Protein AF-A0A9D5AY30-F1 (afdb_monomer)

InterPro domains:
  IPR012337 Ribonuclease H-like superfamily [SSF53098] (5-94)
  IPR036397 Ribonuclease H superfamily [G3DSA:3.30.420.10] (3-60)
  IPR039537 Retrotransposon Ty1/copia-like [PTHR42648] (4-63)
  IPR057670 Retroviral polymerase, SH3-like domain [PF25597] (98-152)

Secondary structure (DSSP, 8-state):
--S-S-EEEEEE---SSPBTTTB-EEEEEEETTTTEEEEEEESSGGGHHHHHHHHHHHHHHHHHHHHTTS-BTTBSS-HHHHHHSSPPPGGG---TT-EEEEE-S---TTS-SEEEEEEEE--SSSSSEEEEETTTTEEEEES--EE-HHHHHHHHHHTT-------------PPP---

Solvent-accessible surface area (backbone atoms only — not comparable to full-atom values): 11121 Å² total; per-residue (Å²): 136,80,95,71,91,52,72,51,70,52,77,51,64,81,43,95,71,54,44,95,90,62,28,24,27,37,38,40,41,31,32,69,86,80,68,46,70,47,77,46,81,25,65,49,79,81,49,52,64,59,53,48,54,52,51,52,52,51,52,52,52,54,49,52,60,47,56,34,60,40,54,50,101,89,36,88,62,21,56,42,28,73,76,67,76,43,84,72,78,64,82,82,69,73,67,76,66,25,50,23,42,32,70,49,91,76,65,59,99,84,54,75,59,48,46,75,23,30,34,70,48,69,50,91,89,51,87,44,30,31,32,34,32,75,92,76,73,44,75,48,78,44,71,68,63,53,69,42,54,68,60,47,54,54,50,61,65,68,67,67,76,74,84,80,81,80,81,77,80,79,78,80,79,85,75,83,92,79,137

Mean predicted aligned error: 12.6 Å

Nearest PDB structures (foldseek):
  2x6s-assembly3_A  TM=8.413E-01  e=3.317E-02  Human spumaretrovirus
  2x6s-assembly3_B  TM=8.453E-01  e=4.149E-02  Human spumaretrovirus
  2x6n-assembly1_B  TM=8.453E-01  e=4.907E-02  Human spumaretrovirus
  2x74-assembly1_C  TM=8.368E-01  e=5.488E-02  Human spumaretrovirus
  2x78-assembly2_C-2  TM=8.300E-01  e=6.491E-02  Human spumaretrovirus

pLDDT: mean 79.49, std 16.27, range [31.94, 94.69]

Structure (mmCIF, N/CA/C/O backbone):
data_AF-A0A9D5AY30-F1
#
_entry.id   AF-A0A9D5AY30-F1
#
loop_
_atom_site.group_PDB
_atom_site.id
_atom_site.type_symbol
_atom_site.label_atom_id
_atom_site.label_alt_id
_atom_site.label_comp_id
_atom_site.label_asym_id
_atom_site.label_entity_id
_atom_site.label_seq_id
_atom_site.pdbx_PDB_ins_code
_atom_site.Cartn_x
_atom_site.Cartn_y
_atom_site.Cartn_z
_atom_site.occupancy
_atom_site.B_iso_or_equiv
_atom_site.auth_seq_id
_atom_site.auth_comp_id
_atom_site.auth_asym_id
_atom_site.auth_atom_id
_atom_site.pdbx_PDB_model_num
ATOM 1 N N . MET A 1 1 ? 6.286 0.848 22.219 1.00 31.94 1 MET A N 1
ATOM 2 C CA . MET A 1 1 ? 7.301 0.135 21.423 1.00 31.94 1 MET A CA 1
ATOM 3 C C . MET A 1 1 ? 6.799 0.162 19.988 1.00 31.94 1 MET A C 1
ATOM 5 O O . MET A 1 1 ? 5.699 -0.319 19.752 1.00 31.94 1 MET A O 1
ATOM 9 N N . ILE A 1 2 ? 7.472 0.911 19.115 1.00 40.47 2 ILE A N 1
ATOM 10 C CA . ILE A 1 2 ? 7.006 1.233 17.757 1.00 40.47 2 ILE A CA 1
ATOM 11 C C . ILE A 1 2 ? 7.372 0.074 16.815 1.00 40.47 2 ILE A C 1
ATOM 13 O O . ILE A 1 2 ? 8.498 -0.409 16.858 1.00 40.47 2 ILE A O 1
ATOM 17 N N . PHE A 1 3 ? 6.402 -0.370 16.010 1.00 45.94 3 PHE A N 1
ATOM 18 C CA . PHE A 1 3 ? 6.460 -1.477 15.044 1.00 45.94 3 PHE A CA 1
ATOM 19 C C . PHE A 1 3 ? 7.338 -1.160 13.814 1.00 45.94 3 PHE A C 1
ATOM 21 O O . PHE A 1 3 ? 6.830 -0.992 12.712 1.00 45.94 3 PHE A O 1
ATOM 28 N N . LEU A 1 4 ? 8.654 -1.073 13.986 1.00 51.06 4 LEU A N 1
ATOM 29 C CA . LEU A 1 4 ? 9.608 -1.353 12.907 1.00 51.06 4 LEU A CA 1
ATOM 30 C C . LEU A 1 4 ? 10.724 -2.186 13.528 1.00 51.06 4 LEU A C 1
ATOM 32 O O . LEU A 1 4 ? 11.659 -1.638 14.105 1.00 51.06 4 LEU A O 1
ATOM 36 N N . ALA A 1 5 ? 10.547 -3.506 13.522 1.00 62.78 5 ALA A N 1
ATOM 37 C CA . ALA A 1 5 ? 11.471 -4.414 14.192 1.00 62.78 5 ALA A CA 1
ATOM 38 C C . ALA A 1 5 ? 12.770 -4.577 13.386 1.00 62.78 5 ALA A C 1
ATOM 40 O O . ALA A 1 5 ? 13.845 -4.473 13.967 1.00 62.78 5 ALA A O 1
ATOM 41 N N . LEU A 1 6 ? 12.669 -4.759 12.063 1.00 80.81 6 LEU A N 1
ATOM 42 C CA . LEU A 1 6 ? 13.791 -4.787 11.122 1.00 80.81 6 LEU A CA 1
ATOM 43 C C . LEU A 1 6 ? 13.240 -4.726 9.686 1.00 80.81 6 LEU A C 1
ATOM 45 O O . LEU A 1 6 ? 12.285 -5.435 9.372 1.00 80.81 6 LEU A O 1
ATOM 49 N N . ILE A 1 7 ? 13.808 -3.859 8.839 1.00 87.31 7 ILE A N 1
ATOM 50 C CA . ILE A 1 7 ? 13.493 -3.801 7.404 1.00 87.31 7 ILE A CA 1
ATOM 51 C C . ILE A 1 7 ? 14.742 -4.210 6.628 1.00 87.31 7 ILE A C 1
ATOM 53 O O . ILE A 1 7 ? 15.776 -3.546 6.747 1.00 87.31 7 ILE A O 1
ATOM 57 N N . HIS A 1 8 ? 14.640 -5.256 5.815 1.00 90.25 8 HIS A N 1
ATOM 58 C CA . HIS A 1 8 ? 15.657 -5.614 4.836 1.00 90.25 8 HIS A CA 1
ATOM 59 C C . HIS A 1 8 ? 15.415 -4.846 3.534 1.00 90.25 8 HIS A C 1
ATOM 61 O O . HIS A 1 8 ? 14.273 -4.645 3.126 1.00 90.25 8 HIS A O 1
ATOM 67 N N . THR A 1 9 ? 16.477 -4.379 2.883 1.00 92.44 9 THR A N 1
ATOM 68 C CA . THR A 1 9 ? 16.360 -3.638 1.626 1.00 92.44 9 THR A CA 1
ATOM 69 C C . THR A 1 9 ? 17.372 -4.134 0.614 1.00 92.44 9 THR A C 1
ATOM 71 O O . THR A 1 9 ? 18.535 -4.339 0.960 1.00 92.44 9 THR A O 1
ATOM 74 N N . ASP A 1 10 ? 16.925 -4.309 -0.626 1.00 92.69 10 ASP A N 1
ATOM 75 C CA . ASP A 1 10 ? 17.779 -4.705 -1.740 1.00 92.69 10 ASP A CA 1
ATOM 76 C C . ASP A 1 10 ? 17.493 -3.837 -2.970 1.00 92.69 10 ASP A C 1
ATOM 78 O O . ASP A 1 10 ? 16.358 -3.422 -3.210 1.00 92.69 10 ASP A O 1
ATOM 82 N N . VAL A 1 11 ? 18.535 -3.538 -3.747 1.00 93.06 11 VAL A N 1
ATOM 83 C CA . VAL A 1 11 ? 18.435 -2.799 -5.009 1.00 93.06 11 VAL A CA 1
ATOM 84 C C . VAL A 1 11 ? 18.883 -3.711 -6.135 1.00 93.06 11 VAL A C 1
ATOM 86 O O . VAL A 1 11 ? 20.071 -3.994 -6.288 1.00 93.06 11 VAL A O 1
ATOM 89 N N . CYS A 1 12 ? 17.943 -4.087 -6.992 1.00 90.00 12 CYS A N 1
ATOM 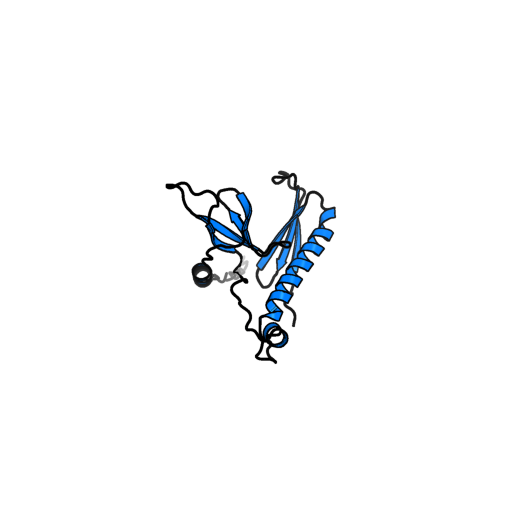90 C CA . CYS A 1 12 ? 18.202 -4.967 -8.117 1.00 90.00 12 CYS A CA 1
ATOM 91 C C . CYS A 1 12 ? 18.279 -4.171 -9.426 1.00 90.00 12 CYS A C 1
ATOM 93 O O . CYS A 1 12 ? 17.427 -3.325 -9.706 1.00 90.00 12 CYS A O 1
ATOM 95 N N . GLY A 1 13 ? 19.284 -4.467 -10.252 1.00 88.69 13 GLY A N 1
ATOM 96 C CA . GLY A 1 13 ? 19.433 -3.940 -11.610 1.00 88.69 13 GLY A CA 1
ATOM 97 C C . GLY A 1 13 ? 20.891 -3.643 -11.998 1.00 88.69 13 GLY A C 1
ATOM 98 O O . GLY A 1 13 ? 21.779 -3.714 -11.145 1.00 88.69 13 GLY A O 1
ATOM 99 N N . PRO A 1 14 ? 21.153 -3.278 -13.265 1.00 87.69 14 PRO A N 1
ATOM 100 C CA . PRO A 1 14 ? 20.171 -3.076 -14.331 1.00 87.69 14 PRO A CA 1
ATOM 101 C C . PRO A 1 14 ? 19.580 -4.399 -14.837 1.00 87.69 14 PRO A C 1
ATOM 103 O O . PRO A 1 14 ? 20.295 -5.367 -15.077 1.00 87.69 14 PRO A O 1
ATOM 106 N N . LEU A 1 15 ? 18.260 -4.443 -15.003 1.00 85.38 15 LEU A N 1
ATOM 107 C CA . LEU A 1 15 ? 17.560 -5.572 -15.605 1.00 85.38 15 LEU A CA 1
ATOM 108 C C . LEU A 1 15 ? 17.742 -5.548 -17.127 1.00 85.38 15 LEU A C 1
ATOM 110 O O . LEU A 1 15 ? 17.516 -4.521 -17.768 1.00 85.38 15 LEU A O 1
ATOM 114 N N . ASN A 1 16 ? 18.085 -6.702 -17.708 1.00 77.88 16 ASN A N 1
ATOM 115 C CA . ASN A 1 16 ? 18.297 -6.854 -19.155 1.00 77.88 16 ASN A CA 1
ATOM 116 C C . ASN A 1 16 ? 17.047 -6.512 -19.981 1.00 77.88 16 ASN A C 1
ATOM 118 O O . ASN A 1 16 ? 17.153 -6.036 -21.109 1.00 77.88 16 ASN A O 1
ATOM 122 N N . MET A 1 17 ? 15.862 -6.742 -19.413 1.00 76.44 17 MET A N 1
ATOM 123 C CA . MET A 1 17 ? 14.587 -6.360 -20.003 1.00 76.44 17 MET A CA 1
ATOM 124 C C . MET A 1 17 ? 13.986 -5.219 -19.172 1.00 76.44 17 MET A C 1
ATOM 126 O O . MET A 1 17 ? 13.525 -5.474 -18.056 1.00 76.44 17 MET A O 1
ATOM 130 N N . PRO A 1 18 ? 13.987 -3.965 -19.664 1.00 76.81 18 PRO A N 1
ATOM 131 C CA . PRO A 1 18 ? 13.351 -2.870 -18.947 1.00 76.81 18 PRO A CA 1
ATOM 132 C C . PRO A 1 18 ? 11.851 -3.137 -18.797 1.00 76.81 18 PRO A C 1
ATOM 134 O O . PRO A 1 18 ? 11.184 -3.585 -19.734 1.00 76.81 18 PRO A O 1
ATOM 137 N N . ALA A 1 19 ? 11.302 -2.818 -17.628 1.00 75.00 19 ALA A N 1
ATOM 138 C CA . ALA A 1 19 ? 9.863 -2.865 -17.418 1.00 75.00 19 ALA A CA 1
ATOM 139 C C . ALA A 1 19 ? 9.152 -1.820 -18.297 1.00 75.00 19 ALA A C 1
ATOM 141 O O . ALA A 1 19 ? 9.752 -0.844 -18.770 1.00 75.00 19 ALA A O 1
ATOM 142 N N . ARG A 1 20 ? 7.836 -1.989 -18.488 1.00 72.56 20 ARG A N 1
ATOM 143 C CA . ARG A 1 20 ? 6.998 -1.002 -19.191 1.00 72.56 20 ARG A CA 1
ATOM 144 C C . ARG A 1 20 ? 7.216 0.387 -18.573 1.00 72.56 20 ARG A C 1
ATOM 146 O O . ARG A 1 20 ? 7.016 0.567 -17.377 1.00 72.56 20 ARG A O 1
ATOM 153 N N . GLY A 1 21 ? 7.643 1.356 -19.386 1.00 73.25 21 GLY A N 1
ATOM 154 C CA . GLY A 1 21 ? 8.001 2.708 -18.925 1.00 73.25 21 GLY A CA 1
ATOM 155 C C . GLY A 1 21 ? 9.504 2.975 -18.761 1.00 73.25 21 GLY A C 1
ATOM 156 O O . GLY A 1 21 ? 9.876 4.076 -18.352 1.00 73.25 21 GLY A O 1
ATOM 157 N N . GLY A 1 22 ? 10.365 2.011 -19.111 1.00 81.94 22 GLY A N 1
ATOM 158 C CA . GLY A 1 22 ? 11.821 2.191 -19.149 1.00 81.94 22 GLY A CA 1
ATOM 159 C C . GLY A 1 22 ? 12.510 2.054 -17.791 1.00 81.94 22 GLY A C 1
ATOM 160 O O . GLY A 1 22 ? 13.627 2.533 -17.628 1.00 81.94 22 GLY A O 1
ATOM 161 N N . PHE A 1 23 ? 11.853 1.436 -16.808 1.00 85.81 23 PHE A N 1
ATOM 162 C CA . PHE A 1 23 ? 12.457 1.158 -15.504 1.00 85.81 23 PHE A CA 1
ATOM 163 C C . PHE A 1 23 ? 13.410 -0.034 -15.616 1.00 85.81 23 PHE A C 1
ATOM 165 O O . PHE A 1 23 ? 13.026 -1.090 -16.119 1.00 85.81 23 PHE A O 1
ATOM 172 N N . GLN A 1 24 ? 14.646 0.142 -15.158 1.00 88.56 24 GLN A N 1
ATOM 173 C CA . GLN A 1 24 ? 15.720 -0.855 -15.249 1.00 88.56 24 GLN A CA 1
ATOM 174 C C . GLN A 1 24 ? 16.210 -1.312 -13.876 1.00 88.56 24 GLN A C 1
ATOM 176 O O . GLN A 1 24 ? 16.954 -2.282 -13.787 1.00 88.56 24 GLN A O 1
ATOM 181 N N . TYR A 1 25 ? 15.791 -0.632 -12.813 1.00 91.19 25 TYR A N 1
ATOM 182 C CA . TYR A 1 25 ? 16.123 -0.969 -11.440 1.00 91.19 25 TYR A CA 1
ATOM 183 C C . TYR A 1 25 ? 14.840 -1.073 -10.623 1.00 91.19 25 TYR A C 1
ATOM 185 O O . TYR A 1 25 ? 13.820 -0.461 -10.954 1.00 91.19 25 TYR A O 1
ATOM 193 N N . PHE A 1 26 ? 14.893 -1.805 -9.524 1.00 91.19 26 PHE A N 1
ATOM 194 C CA . PHE A 1 26 ? 13.892 -1.700 -8.474 1.00 91.19 26 PHE A CA 1
ATOM 195 C C . PHE A 1 26 ? 14.556 -1.812 -7.109 1.00 91.19 26 PHE A C 1
ATOM 197 O O . PHE A 1 26 ? 15.638 -2.379 -6.982 1.00 91.19 26 PHE A O 1
ATOM 204 N N . ILE A 1 27 ? 13.915 -1.229 -6.105 1.00 93.06 27 ILE A N 1
ATOM 205 C CA . ILE A 1 27 ? 14.312 -1.346 -4.705 1.00 93.06 27 ILE A CA 1
ATOM 206 C C . ILE A 1 27 ? 13.187 -2.009 -3.927 1.00 93.06 27 ILE A C 1
ATOM 208 O O . ILE A 1 27 ? 12.013 -1.670 -4.118 1.00 93.06 27 ILE A O 1
ATOM 212 N N . THR A 1 28 ? 13.553 -2.955 -3.072 1.00 92.44 28 THR A N 1
ATOM 213 C CA . THR A 1 28 ? 12.643 -3.635 -2.157 1.00 92.44 28 THR A CA 1
ATOM 214 C C . THR A 1 28 ? 12.858 -3.156 -0.725 1.00 92.44 28 THR A C 1
ATOM 216 O O . THR A 1 28 ? 13.977 -2.832 -0.320 1.00 92.44 28 THR A O 1
ATOM 219 N N . PHE A 1 29 ? 11.773 -3.090 0.043 1.00 91.56 29 PHE A N 1
ATOM 220 C CA . PHE A 1 29 ? 11.795 -2.925 1.495 1.00 91.56 29 PHE A CA 1
ATOM 221 C C . PHE A 1 29 ? 10.917 -4.008 2.113 1.00 91.56 29 PHE A C 1
ATOM 223 O O . PHE A 1 29 ? 9.691 -3.920 2.054 1.00 91.56 29 PHE A O 1
ATOM 230 N N . THR A 1 30 ? 11.562 -5.021 2.672 1.00 87.44 30 THR A N 1
ATOM 231 C CA . THR A 1 30 ? 10.954 -6.197 3.286 1.00 87.44 30 THR A CA 1
ATOM 232 C C . THR A 1 30 ? 10.871 -6.003 4.788 1.00 87.44 30 THR A C 1
ATOM 234 O O . THR A 1 30 ? 11.896 -5.845 5.445 1.00 87.44 30 THR A O 1
ATOM 237 N N . ASP A 1 31 ? 9.670 -6.032 5.354 1.00 83.81 31 ASP A N 1
ATOM 238 C CA . ASP A 1 31 ? 9.488 -6.123 6.801 1.00 83.81 31 ASP A CA 1
ATOM 239 C C . ASP A 1 31 ? 9.648 -7.571 7.260 1.00 83.81 31 ASP A C 1
ATOM 241 O O . ASP A 1 31 ? 8.874 -8.444 6.867 1.00 83.81 31 ASP A O 1
ATOM 245 N N . ASP A 1 32 ? 10.629 -7.834 8.122 1.00 78.62 32 ASP A N 1
ATOM 246 C CA . ASP A 1 32 ? 10.960 -9.205 8.524 1.00 78.62 32 ASP A CA 1
ATOM 247 C C . ASP A 1 32 ? 9.842 -9.883 9.320 1.00 78.62 32 ASP A C 1
ATOM 249 O O . ASP A 1 32 ? 9.662 -11.098 9.229 1.00 78.62 32 ASP A O 1
ATOM 253 N N . PHE A 1 33 ? 9.066 -9.104 10.078 1.00 73.50 33 PHE A N 1
ATOM 254 C CA . PHE A 1 33 ? 7.987 -9.634 10.905 1.00 73.50 33 PHE A CA 1
ATOM 255 C C . PHE A 1 33 ? 6.777 -10.062 10.070 1.00 73.50 33 PHE A C 1
ATOM 257 O O . PHE A 1 33 ? 6.275 -11.176 10.216 1.00 73.50 33 PHE A O 1
ATOM 264 N N . SER A 1 34 ? 6.285 -9.176 9.206 1.00 69.50 34 SER A N 1
ATOM 265 C CA . SER A 1 34 ? 5.097 -9.435 8.387 1.00 69.50 34 SER A CA 1
ATOM 266 C C . SER A 1 34 ? 5.408 -10.112 7.055 1.00 69.50 34 SER A C 1
ATOM 268 O O . SER A 1 34 ? 4.476 -10.552 6.382 1.00 69.50 34 SER A O 1
ATOM 270 N N . ARG A 1 35 ? 6.693 -10.201 6.681 1.00 75.25 35 ARG A N 1
ATOM 271 C CA . ARG A 1 35 ? 7.163 -10.592 5.341 1.00 75.25 35 ARG A CA 1
ATOM 272 C C . ARG A 1 35 ? 6.593 -9.698 4.235 1.00 75.25 35 ARG A C 1
ATOM 274 O O . ARG A 1 35 ? 6.475 -10.128 3.092 1.00 75.25 35 ARG A O 1
ATOM 281 N N . TYR A 1 36 ? 6.192 -8.477 4.587 1.00 74.00 36 TYR A N 1
ATOM 282 C CA . TYR A 1 36 ? 5.617 -7.522 3.653 1.00 74.00 36 TYR A CA 1
ATOM 283 C C . TYR A 1 36 ? 6.724 -6.846 2.850 1.00 74.00 36 TYR A C 1
ATOM 285 O O . TYR A 1 36 ? 7.606 -6.223 3.437 1.00 74.00 36 TYR A O 1
ATOM 293 N N . ASP A 1 37 ? 6.609 -6.881 1.524 1.00 81.75 37 ASP A N 1
ATOM 294 C CA . ASP A 1 37 ? 7.561 -6.259 0.607 1.00 81.75 37 ASP A CA 1
ATOM 295 C C . ASP A 1 37 ? 6.964 -5.021 -0.068 1.00 81.75 37 ASP A C 1
ATOM 297 O O . ASP A 1 37 ? 5.950 -5.091 -0.766 1.00 81.75 37 ASP A O 1
ATOM 301 N N . TYR A 1 38 ? 7.630 -3.875 0.074 1.00 85.94 38 TYR A N 1
ATOM 302 C CA . TYR A 1 38 ? 7.394 -2.712 -0.779 1.00 85.94 38 TYR A CA 1
ATOM 303 C C . TYR A 1 38 ? 8.356 -2.750 -1.958 1.00 85.94 38 TYR A C 1
ATOM 305 O O . TYR A 1 38 ? 9.564 -2.768 -1.748 1.00 85.94 38 TYR A O 1
ATOM 313 N N . VAL A 1 39 ? 7.838 -2.692 -3.185 1.00 88.50 39 VAL A N 1
ATOM 314 C CA . VAL A 1 39 ? 8.660 -2.655 -4.402 1.00 88.50 39 VAL A CA 1
ATOM 315 C C . VAL A 1 39 ? 8.481 -1.319 -5.109 1.00 88.50 39 VAL A C 1
ATOM 317 O O . VAL A 1 39 ? 7.370 -0.955 -5.494 1.00 88.50 39 VAL A O 1
ATOM 320 N N . TYR A 1 40 ? 9.583 -0.606 -5.325 1.00 89.69 40 TYR A N 1
ATOM 321 C CA . TYR A 1 40 ? 9.601 0.645 -6.078 1.00 89.69 40 TYR A CA 1
ATOM 322 C C . TYR A 1 40 ? 10.438 0.490 -7.340 1.00 89.69 40 TYR A C 1
ATOM 324 O O . TYR A 1 40 ? 11.616 0.146 -7.276 1.00 89.69 40 TYR A O 1
ATOM 332 N N . LEU A 1 41 ? 9.840 0.792 -8.491 1.00 88.50 41 LEU A N 1
ATOM 333 C CA . LEU A 1 41 ? 10.544 0.823 -9.771 1.00 88.50 41 LEU A CA 1
ATOM 334 C C . LEU A 1 41 ? 11.358 2.117 -9.909 1.00 88.50 41 LEU A C 1
ATOM 336 O O . LEU A 1 41 ? 10.908 3.193 -9.506 1.00 88.50 41 LEU A O 1
ATOM 340 N N . MET A 1 42 ? 12.543 2.007 -10.506 1.00 92.00 42 MET A N 1
ATOM 341 C CA . MET A 1 42 ? 13.500 3.096 -10.712 1.00 92.00 42 MET A CA 1
ATOM 342 C C . MET A 1 42 ? 14.109 3.016 -12.118 1.00 92.00 42 MET A C 1
ATOM 344 O O . MET A 1 42 ? 14.318 1.931 -12.670 1.00 92.00 42 MET A O 1
ATOM 348 N N . LYS A 1 43 ? 14.393 4.166 -12.732 1.00 89.56 43 LYS A N 1
ATOM 349 C CA . LYS A 1 43 ? 15.110 4.220 -14.017 1.00 89.56 43 LYS A CA 1
ATOM 350 C C . LYS A 1 43 ? 16.617 4.221 -13.793 1.00 89.56 43 LYS A C 1
ATOM 352 O O . LYS A 1 43 ? 17.343 3.578 -14.544 1.00 89.56 43 LYS A O 1
ATOM 357 N N . HIS A 1 44 ? 17.070 4.868 -12.723 1.00 92.00 44 HIS A N 1
ATOM 358 C CA . HIS A 1 44 ? 18.473 4.952 -12.337 1.00 92.00 44 HIS A CA 1
ATOM 359 C C . HIS A 1 44 ? 18.680 4.541 -10.878 1.00 92.00 44 HIS A C 1
ATOM 361 O O . HIS A 1 44 ? 17.879 4.866 -10.004 1.00 92.00 44 HIS A O 1
ATOM 367 N N . LYS A 1 45 ? 19.816 3.892 -10.584 1.00 91.62 45 LYS A N 1
ATOM 368 C CA . LYS A 1 45 ? 20.192 3.493 -9.215 1.00 91.62 45 LYS A CA 1
ATOM 369 C C . LYS A 1 45 ? 20.248 4.676 -8.233 1.00 91.62 45 LYS A C 1
ATOM 371 O O . LYS A 1 45 ? 20.001 4.494 -7.042 1.00 91.62 45 LYS A O 1
ATOM 376 N N . SER A 1 46 ? 20.531 5.887 -8.714 1.00 94.50 46 SER A N 1
ATOM 377 C CA . SER A 1 46 ? 20.565 7.115 -7.906 1.00 94.50 46 SER A CA 1
ATOM 378 C C . SER A 1 46 ? 19.212 7.498 -7.291 1.00 94.50 46 SER A C 1
ATOM 380 O O . SER A 1 46 ? 19.188 8.225 -6.303 1.00 94.50 46 SER A O 1
ATOM 382 N N . GLU A 1 47 ? 18.092 6.979 -7.805 1.00 93.50 47 GLU A N 1
ATOM 383 C CA . GLU A 1 47 ? 16.751 7.239 -7.263 1.00 93.50 47 GLU A CA 1
ATOM 384 C C . GLU A 1 47 ? 16.492 6.533 -5.916 1.00 93.50 47 GLU A C 1
ATOM 386 O O . GLU A 1 47 ? 15.523 6.860 -5.229 1.00 93.50 47 GLU A O 1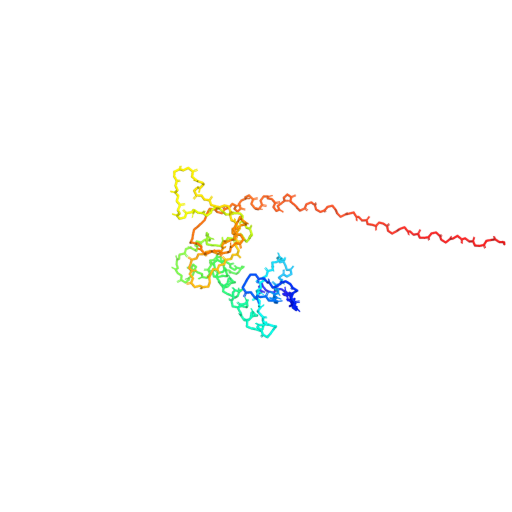
ATOM 391 N N . SER A 1 48 ? 17.365 5.604 -5.502 1.00 93.50 48 SER A N 1
ATOM 392 C CA . SER A 1 48 ? 17.174 4.747 -4.318 1.00 93.50 48 SER A CA 1
ATOM 393 C C . SER A 1 48 ? 16.887 5.537 -3.038 1.00 93.50 48 SER A C 1
ATOM 395 O O . SER A 1 48 ? 15.999 5.177 -2.267 1.00 93.50 48 SER A O 1
ATOM 397 N N . PHE A 1 49 ? 17.604 6.642 -2.813 1.00 93.25 49 PHE A N 1
ATOM 398 C CA . PHE A 1 49 ? 17.418 7.452 -1.607 1.00 93.25 49 PHE A CA 1
ATOM 399 C C . PHE A 1 49 ? 16.068 8.178 -1.589 1.00 93.25 49 PHE A C 1
ATOM 401 O O . PHE A 1 49 ? 15.429 8.278 -0.541 1.00 93.25 49 PHE A O 1
ATOM 408 N N . GLU A 1 50 ? 15.594 8.640 -2.746 1.00 94.12 50 GLU A N 1
ATOM 409 C CA . GLU A 1 50 ? 14.262 9.239 -2.848 1.00 94.12 50 GLU A CA 1
ATOM 410 C C . GLU A 1 50 ? 13.175 8.183 -2.618 1.00 94.12 50 GLU A C 1
A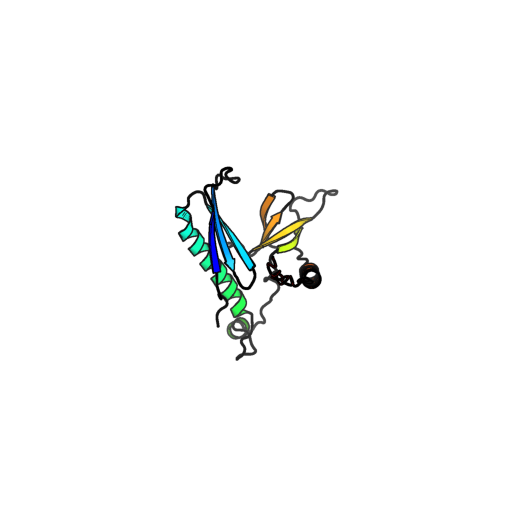TOM 412 O O . GLU A 1 50 ? 12.249 8.421 -1.843 1.00 94.12 50 GLU A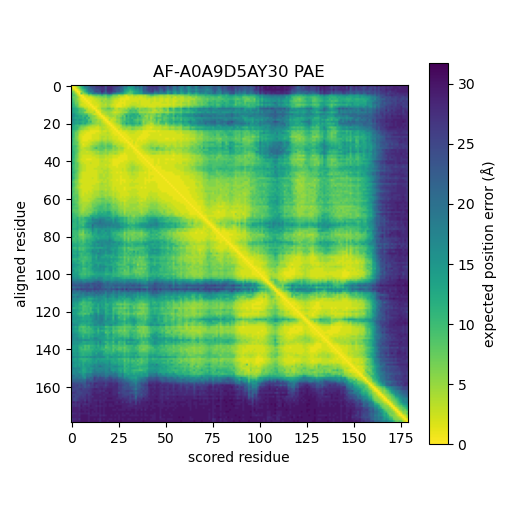 O 1
ATOM 417 N N . LYS A 1 51 ? 13.339 6.968 -3.162 1.00 92.75 51 LYS A N 1
ATOM 418 C CA . LYS A 1 51 ? 12.425 5.845 -2.884 1.00 92.75 51 LYS A CA 1
ATOM 419 C C . LYS A 1 51 ? 12.400 5.442 -1.413 1.00 92.75 51 LYS A C 1
ATOM 421 O O . LYS A 1 51 ? 11.328 5.159 -0.884 1.00 92.75 51 LYS A O 1
ATOM 426 N N . PHE A 1 52 ? 13.531 5.512 -0.716 1.00 92.25 52 PHE A N 1
ATOM 427 C CA . PHE A 1 52 ? 13.565 5.321 0.733 1.00 92.25 52 PHE A CA 1
ATOM 428 C C . PHE A 1 52 ? 12.747 6.379 1.491 1.00 92.25 52 PHE A C 1
ATOM 430 O O . PHE A 1 52 ? 11.987 6.033 2.398 1.00 92.25 52 PHE A O 1
ATOM 437 N N . LYS A 1 53 ? 12.854 7.666 1.126 1.00 90.94 53 LYS A N 1
ATOM 438 C CA . LYS A 1 53 ? 12.027 8.722 1.743 1.00 90.94 53 LYS A CA 1
ATOM 439 C C . LYS A 1 53 ? 10.542 8.479 1.496 1.00 90.94 53 LYS A C 1
ATOM 441 O O . LYS A 1 53 ? 9.737 8.651 2.411 1.00 90.94 53 LYS A O 1
ATOM 446 N N . GLU A 1 54 ? 10.186 8.080 0.276 1.00 90.00 54 GLU A N 1
ATOM 447 C CA . GLU A 1 54 ? 8.812 7.726 -0.073 1.00 90.00 54 GLU A CA 1
ATOM 448 C C . GLU A 1 54 ? 8.285 6.587 0.811 1.00 90.00 54 GLU A C 1
ATOM 450 O O . GLU A 1 54 ? 7.241 6.757 1.442 1.00 90.00 54 GLU A O 1
ATOM 455 N N . PHE A 1 55 ? 9.037 5.486 0.914 1.00 88.62 55 PHE A N 1
ATOM 456 C CA . PHE A 1 55 ? 8.718 4.339 1.766 1.00 88.62 55 PHE A CA 1
ATOM 457 C C . PHE A 1 55 ? 8.537 4.739 3.231 1.00 88.62 55 PHE A C 1
ATOM 459 O O . PHE A 1 55 ? 7.506 4.446 3.839 1.00 88.62 55 PHE A O 1
ATOM 466 N N . LYS A 1 56 ? 9.507 5.466 3.794 1.00 86.94 56 LYS A N 1
ATOM 467 C CA . LYS A 1 56 ? 9.461 5.912 5.189 1.00 86.94 56 LYS A CA 1
ATOM 468 C C . LYS A 1 56 ? 8.200 6.727 5.477 1.00 86.94 56 LYS A C 1
ATOM 470 O O . LYS A 1 56 ? 7.530 6.476 6.476 1.00 86.94 56 LYS A O 1
ATOM 475 N N . ASN A 1 57 ? 7.871 7.684 4.612 1.00 86.94 57 ASN A N 1
ATOM 476 C CA . ASN A 1 57 ? 6.687 8.523 4.782 1.00 86.94 57 ASN A CA 1
ATOM 477 C C . ASN A 1 57 ? 5.395 7.702 4.705 1.00 86.94 57 ASN A C 1
ATOM 479 O O . ASN A 1 57 ? 4.476 7.923 5.494 1.00 86.94 57 ASN A O 1
ATOM 483 N N . GLU A 1 58 ? 5.317 6.744 3.781 1.00 82.75 58 GLU A N 1
ATOM 484 C CA . GLU A 1 58 ? 4.150 5.874 3.643 1.00 82.75 58 GLU A CA 1
ATOM 485 C C . GLU A 1 58 ? 3.926 5.024 4.898 1.00 82.75 58 GLU A C 1
ATOM 487 O O . GLU A 1 58 ? 2.832 5.048 5.468 1.00 82.75 58 GLU A O 1
ATOM 492 N N . VAL A 1 59 ? 4.978 4.369 5.395 1.00 83.06 59 VAL A N 1
ATOM 493 C CA . VAL A 1 59 ? 4.913 3.562 6.621 1.00 83.06 59 VAL A CA 1
ATOM 494 C C . VAL A 1 59 ? 4.554 4.422 7.832 1.00 83.06 59 VAL A C 1
ATOM 496 O O . VAL A 1 59 ? 3.688 4.045 8.621 1.00 83.06 59 VAL A O 1
ATOM 499 N N . GLN A 1 60 ? 5.160 5.604 7.980 1.00 83.50 60 GLN A N 1
ATOM 500 C CA . GLN A 1 60 ? 4.849 6.514 9.086 1.00 83.50 60 GLN A CA 1
ATOM 501 C C . GLN A 1 60 ? 3.388 6.972 9.065 1.00 83.50 60 GLN A C 1
ATOM 503 O O . GLN A 1 60 ? 2.739 6.994 10.113 1.00 83.50 60 GLN A O 1
ATOM 508 N N . ASN A 1 61 ? 2.847 7.283 7.887 1.00 82.44 61 ASN A N 1
ATOM 509 C CA . ASN A 1 61 ? 1.451 7.678 7.738 1.00 82.44 61 ASN A CA 1
ATOM 510 C C . ASN A 1 61 ? 0.493 6.533 8.080 1.00 82.44 61 ASN A C 1
ATOM 512 O O . ASN A 1 61 ? -0.471 6.741 8.820 1.00 82.44 61 ASN A O 1
ATOM 516 N N . GLN A 1 62 ? 0.762 5.321 7.588 1.00 78.38 62 GLN A N 1
ATOM 517 C CA . GLN A 1 62 ? -0.045 4.139 7.902 1.00 78.38 62 GLN A CA 1
ATOM 518 C C . GLN A 1 62 ? 0.001 3.802 9.399 1.00 78.38 62 GLN A C 1
ATOM 520 O O . GLN A 1 62 ? -1.037 3.536 10.018 1.00 78.38 62 GLN A O 1
ATOM 525 N N . LEU A 1 63 ? 1.189 3.878 10.004 1.00 81.75 63 LEU A N 1
ATOM 526 C CA . LEU A 1 63 ? 1.384 3.641 11.428 1.00 81.75 63 LEU A CA 1
ATOM 527 C C . LEU A 1 63 ? 0.639 4.683 12.264 1.00 81.75 63 LEU A C 1
ATOM 529 O O . LEU A 1 63 ? -0.118 4.313 13.156 1.00 81.75 63 LEU A O 1
ATOM 533 N N . ALA A 1 64 ? 0.793 5.973 11.962 1.00 83.69 64 ALA A N 1
ATOM 534 C CA . ALA A 1 64 ? 0.089 7.040 12.668 1.00 83.69 64 ALA A CA 1
ATOM 535 C C . ALA A 1 64 ? -1.434 6.897 12.527 1.00 83.69 64 ALA A C 1
ATOM 537 O O . ALA A 1 64 ? -2.172 7.024 13.507 1.00 83.69 64 ALA A O 1
ATOM 538 N N . TYR A 1 65 ? -1.920 6.576 11.323 1.00 82.88 65 TYR A N 1
ATOM 539 C CA . TYR A 1 65 ? -3.342 6.347 11.077 1.00 82.88 65 TYR A CA 1
ATOM 540 C C . TYR A 1 65 ? -3.904 5.219 11.949 1.00 82.88 65 TYR A C 1
ATOM 542 O O . TYR A 1 65 ? -5.002 5.363 12.501 1.00 82.88 65 TYR A O 1
ATOM 550 N N . THR A 1 66 ? -3.144 4.130 12.077 1.00 83.00 66 THR A N 1
ATOM 551 C CA . THR A 1 66 ? -3.505 2.945 12.859 1.00 83.00 66 THR A CA 1
ATOM 552 C C . THR A 1 66 ? -3.410 3.219 14.357 1.00 83.00 66 THR A C 1
ATOM 554 O O . THR A 1 66 ? -4.392 3.012 15.064 1.00 83.00 66 THR A O 1
ATOM 557 N N . LEU A 1 67 ? -2.287 3.762 14.842 1.00 85.12 67 LEU A N 1
ATOM 558 C CA . LEU A 1 67 ? -2.053 4.067 16.261 1.00 85.12 67 LEU A CA 1
ATOM 559 C C . LEU A 1 67 ? -3.083 5.040 16.835 1.00 85.12 67 LEU A C 1
ATOM 561 O O . LEU A 1 67 ? -3.512 4.880 17.971 1.00 85.12 67 LEU A O 1
ATOM 565 N N . ASN A 1 68 ? -3.551 6.001 16.039 1.00 87.31 68 ASN A N 1
ATOM 566 C CA . ASN A 1 68 ? -4.607 6.910 16.475 1.00 87.31 68 ASN A CA 1
ATOM 567 C C . ASN A 1 68 ? -5.961 6.202 16.681 1.00 87.31 68 ASN A C 1
ATOM 569 O O . ASN A 1 68 ? -6.836 6.724 17.370 1.00 87.31 68 ASN A O 1
ATOM 573 N N . ARG A 1 69 ? -6.162 5.017 16.096 1.00 88.31 69 ARG A N 1
ATOM 574 C CA . ARG A 1 69 ? -7.438 4.282 16.091 1.00 88.31 69 ARG A CA 1
ATOM 575 C C . ARG A 1 69 ? -7.413 2.974 16.869 1.00 88.31 69 ARG A C 1
ATOM 577 O O . ARG A 1 69 ? -8.453 2.333 16.963 1.00 88.31 69 ARG A O 1
ATOM 584 N N . VAL A 1 70 ? -6.273 2.593 17.433 1.00 86.00 70 VAL A N 1
ATOM 585 C CA . VAL A 1 70 ? -6.172 1.457 18.352 1.00 86.00 70 VAL A CA 1
ATOM 586 C C . VAL A 1 70 ? -5.941 1.970 19.774 1.00 86.00 70 VAL A C 1
ATOM 588 O O . VAL A 1 70 ? -5.224 2.957 19.961 1.00 86.00 70 VAL A O 1
ATOM 591 N N . PRO A 1 71 ? -6.563 1.355 20.789 1.00 86.31 71 PRO A N 1
ATOM 592 C CA . PRO A 1 71 ? -6.286 1.701 22.173 1.00 86.31 71 PRO A CA 1
ATOM 593 C C . PRO A 1 71 ? -4.878 1.242 22.567 1.00 86.31 71 PRO A C 1
ATOM 595 O O . PRO A 1 71 ? -4.277 0.370 21.935 1.00 86.31 71 PRO A O 1
ATOM 598 N N . SER A 1 72 ? -4.339 1.835 23.629 1.00 84.88 72 SER A N 1
ATOM 599 C CA . SER A 1 72 ? -3.037 1.440 24.174 1.00 84.88 72 SER A CA 1
ATOM 600 C C . SER A 1 72 ? -3.227 0.566 25.411 1.00 84.88 72 SER A C 1
ATOM 602 O O . SER A 1 72 ? -4.256 0.643 26.071 1.00 84.88 72 SER A O 1
ATOM 604 N N . LYS A 1 73 ? -2.208 -0.209 25.809 1.00 83.25 73 LYS A N 1
ATOM 605 C CA . LYS A 1 73 ? -2.284 -1.031 27.037 1.00 83.25 73 LYS A CA 1
ATOM 606 C C . LYS A 1 73 ? -2.660 -0.233 28.295 1.00 83.25 73 LYS A C 1
ATOM 608 O O . LYS A 1 73 ? -3.185 -0.809 29.234 1.00 83.25 73 LYS A O 1
ATOM 613 N N . LYS A 1 74 ? -2.346 1.067 28.332 1.00 86.38 74 LYS A N 1
ATOM 614 C CA . LYS A 1 74 ? -2.599 1.940 29.486 1.00 86.38 74 LYS A CA 1
ATOM 615 C C . LYS A 1 74 ? -3.930 2.691 29.409 1.00 86.38 74 LYS A C 1
ATOM 617 O O . LYS A 1 74 ? -4.338 3.268 30.407 1.00 86.38 74 LYS A O 1
ATOM 622 N N . VAL A 1 75 ? -4.558 2.758 28.235 1.00 86.62 75 VAL A N 1
ATOM 623 C CA . VAL A 1 75 ? -5.725 3.614 27.987 1.00 86.62 75 VAL A CA 1
ATOM 624 C C . VAL A 1 75 ? -6.714 2.867 27.103 1.00 86.62 75 VAL A C 1
ATOM 626 O O . VAL A 1 75 ? -6.399 2.562 25.954 1.00 86.62 75 VAL A O 1
ATOM 629 N N . GLU A 1 76 ? -7.910 2.615 27.637 1.00 86.25 76 GLU A N 1
ATOM 630 C CA . GLU A 1 76 ? -8.971 1.850 26.962 1.00 86.25 76 GLU A CA 1
ATOM 631 C C . GLU A 1 76 ? -9.556 2.561 25.736 1.00 86.25 76 GLU A C 1
ATOM 633 O O . GLU A 1 76 ? -9.989 1.906 24.791 1.00 86.25 76 GLU A O 1
ATOM 638 N N . LYS A 1 77 ? -9.566 3.899 25.741 1.00 87.19 77 LYS A N 1
ATOM 639 C CA . LYS A 1 77 ? -10.026 4.712 24.608 1.00 87.19 77 LYS A CA 1
ATOM 640 C C . LYS A 1 77 ? -8.906 4.925 23.599 1.00 87.19 77 LYS A C 1
ATOM 642 O O . LYS A 1 77 ? -7.736 5.053 23.968 1.00 87.19 77 LYS A O 1
ATOM 647 N N . THR A 1 78 ? -9.259 5.031 22.323 1.00 88.94 78 THR A N 1
ATOM 648 C CA . THR A 1 78 ? -8.272 5.361 21.286 1.00 88.94 78 THR A CA 1
ATOM 649 C C . THR A 1 78 ? -7.917 6.856 21.334 1.00 88.94 78 THR A C 1
ATOM 651 O O . THR A 1 78 ? -8.762 7.674 21.711 1.00 88.94 78 THR A O 1
ATOM 654 N N . PRO A 1 79 ? -6.706 7.273 20.913 1.00 90.25 79 PRO A N 1
ATOM 655 C CA . PRO A 1 79 ? -6.368 8.697 20.807 1.00 90.25 79 PRO A CA 1
ATOM 656 C C . PRO A 1 79 ? -7.379 9.496 19.967 1.00 90.25 79 PRO A C 1
ATOM 658 O O . PRO A 1 79 ? -7.764 10.606 20.328 1.00 90.25 79 PRO A O 1
ATOM 661 N N . TYR A 1 80 ? -7.881 8.899 18.883 1.00 86.88 80 TYR A N 1
ATOM 662 C CA . TYR A 1 80 ? -8.935 9.481 18.054 1.00 86.88 80 TYR A CA 1
ATOM 663 C C . TYR A 1 80 ? -10.239 9.707 18.827 1.00 86.88 80 TYR A C 1
ATOM 665 O O . TYR A 1 80 ? -10.854 10.759 18.666 1.00 86.88 80 TYR A O 1
ATOM 673 N N . GLU A 1 81 ? -10.665 8.767 19.674 1.00 91.31 81 GLU A N 1
ATOM 674 C CA . GLU A 1 81 ? -11.854 8.939 20.523 1.00 91.31 81 GLU A CA 1
ATOM 675 C C . GLU A 1 81 ? -11.665 10.061 21.536 1.00 91.31 81 GLU A C 1
ATOM 677 O O . GLU A 1 81 ? -12.582 10.850 21.748 1.00 91.31 81 GLU A O 1
ATOM 682 N N . ILE A 1 82 ? -10.477 10.147 22.136 1.00 90.25 82 ILE A N 1
ATOM 683 C CA . ILE A 1 82 ? -10.148 11.175 23.127 1.00 90.25 82 ILE A CA 1
ATOM 684 C C . ILE A 1 82 ? -10.205 12.571 22.498 1.00 90.25 82 ILE A C 1
ATOM 686 O O . ILE A 1 82 ? -10.763 13.484 23.099 1.00 90.25 82 ILE A O 1
ATOM 690 N N . TRP A 1 83 ? -9.670 12.741 21.287 1.00 89.75 83 TRP A N 1
ATOM 691 C CA . TRP A 1 83 ? -9.635 14.047 20.623 1.00 89.75 83 TRP A CA 1
ATOM 692 C C . TRP A 1 83 ? -10.928 14.424 19.901 1.00 89.75 83 TRP A C 1
ATOM 694 O O . TRP A 1 83 ? -11.286 15.596 19.869 1.00 89.75 83 TRP A O 1
ATOM 704 N N . SER A 1 84 ? -11.623 13.461 19.292 1.00 89.12 84 SER A N 1
ATOM 705 C CA . SER A 1 84 ? -12.804 13.745 18.460 1.00 89.12 84 SER A CA 1
ATOM 706 C C . SER A 1 84 ? -14.139 13.488 19.158 1.00 89.12 84 SER A C 1
ATOM 708 O O . SER A 1 84 ? -15.186 13.852 18.621 1.00 89.12 84 SER A O 1
ATOM 710 N N . GLY A 1 85 ? -14.129 12.803 20.307 1.00 90.44 85 GLY A N 1
ATOM 711 C CA . GLY A 1 85 ? -15.333 12.331 20.994 1.00 90.44 85 GLY A CA 1
ATOM 712 C C . GLY A 1 85 ? -16.101 11.230 20.249 1.00 90.44 85 GLY A C 1
ATOM 713 O O . GLY A 1 85 ? -17.167 10.821 20.704 1.00 90.44 85 GLY A O 1
ATOM 714 N N . LYS A 1 86 ? -15.600 10.741 19.103 1.00 90.50 86 LYS A N 1
ATOM 715 C CA . LYS A 1 86 ? -16.269 9.749 18.247 1.00 90.50 86 LYS A CA 1
ATOM 716 C C . LYS A 1 86 ? -15.440 8.475 18.122 1.00 90.50 86 LYS A C 1
ATOM 718 O O . LYS A 1 86 ? -14.222 8.535 17.977 1.00 90.50 86 LYS A O 1
ATOM 723 N N . LYS A 1 87 ? -16.117 7.322 18.086 1.00 87.94 87 LYS A N 1
ATOM 724 C CA . LYS A 1 87 ? -15.470 6.029 17.817 1.00 87.94 87 LYS A CA 1
ATOM 725 C C . LYS A 1 87 ? -14.902 5.990 16.393 1.00 87.94 87 LYS A C 1
ATOM 727 O O . LYS A 1 87 ? -15.625 6.344 15.455 1.00 87.94 87 LYS A O 1
ATOM 732 N N . PRO A 1 88 ? -13.638 5.576 16.191 1.00 87.75 88 PRO A N 1
ATOM 733 C CA . PRO A 1 88 ? -13.064 5.480 14.862 1.00 87.75 88 PRO A CA 1
ATOM 734 C C . PRO A 1 88 ? -13.720 4.344 14.084 1.00 87.75 88 PRO A C 1
ATOM 736 O O . PRO A 1 88 ? -13.898 3.235 14.582 1.00 87.75 88 PRO A O 1
ATOM 739 N N . HIS A 1 89 ? -14.029 4.606 12.819 1.00 85.00 89 HIS A N 1
ATOM 740 C CA . HIS A 1 89 ? -14.472 3.558 11.913 1.00 85.00 89 HIS A CA 1
ATOM 741 C C . HIS A 1 89 ? -13.257 2.853 11.301 1.00 85.00 89 HIS A C 1
ATOM 743 O O . HIS A 1 89 ? -12.448 3.486 10.619 1.00 85.00 89 HIS A O 1
ATOM 749 N N . MET A 1 90 ? -13.139 1.545 11.527 1.00 81.44 90 MET A N 1
ATOM 750 C CA . MET A 1 90 ? -11.981 0.750 11.097 1.00 81.44 90 MET A CA 1
ATOM 751 C C . MET A 1 90 ? -12.104 0.198 9.671 1.00 81.44 90 MET A C 1
ATOM 753 O O . MET A 1 90 ? -11.152 -0.380 9.164 1.00 81.44 90 MET A O 1
ATOM 757 N N . SER A 1 91 ? -13.228 0.417 8.976 1.00 85.31 91 SER A N 1
ATOM 758 C CA . SER A 1 91 ? -13.448 -0.161 7.637 1.00 85.31 91 SER A CA 1
ATOM 759 C C . SER A 1 91 ? -12.479 0.318 6.564 1.00 85.31 91 SER A C 1
ATOM 761 O O . SER A 1 91 ? -12.448 -0.275 5.490 1.00 85.31 91 SER A O 1
ATOM 763 N N . TYR A 1 92 ? -11.783 1.434 6.797 1.00 85.38 92 TYR A N 1
ATOM 764 C CA . TYR A 1 92 ? -10.816 1.949 5.838 1.00 85.38 92 TYR A CA 1
ATOM 765 C C . TYR A 1 92 ? -9.573 1.064 5.773 1.00 85.38 92 TYR A C 1
ATOM 767 O O . TYR A 1 92 ? -9.009 0.930 4.695 1.00 85.38 92 TYR A O 1
ATOM 775 N N . ILE A 1 93 ? -9.182 0.456 6.896 1.00 84.25 93 ILE A N 1
ATOM 776 C CA . ILE A 1 93 ? -8.018 -0.422 6.971 1.00 84.25 93 ILE A CA 1
ATOM 777 C C . ILE A 1 93 ? -8.404 -1.770 6.369 1.00 84.25 93 ILE A C 1
ATOM 779 O O . ILE A 1 93 ? -9.402 -2.366 6.776 1.00 84.25 93 ILE A O 1
ATOM 783 N N . LYS A 1 94 ? -7.627 -2.205 5.378 1.00 87.44 94 LYS A N 1
ATOM 784 C CA . LYS A 1 94 ? -7.846 -3.413 4.588 1.00 87.44 94 LYS A CA 1
ATOM 785 C C . LYS A 1 94 ? -6.642 -4.338 4.595 1.00 87.44 94 LYS A C 1
ATOM 787 O O . LYS A 1 94 ? -5.505 -3.870 4.658 1.00 87.44 94 LYS A O 1
ATOM 792 N N . ILE A 1 95 ? -6.908 -5.642 4.522 1.00 83.31 95 ILE A N 1
ATOM 793 C CA . ILE A 1 95 ? -5.874 -6.679 4.442 1.00 83.31 95 ILE A CA 1
ATOM 794 C C . ILE A 1 95 ? -5.207 -6.628 3.072 1.00 83.31 95 ILE A C 1
ATOM 796 O O . ILE A 1 95 ? -5.862 -6.819 2.048 1.00 83.31 95 ILE A O 1
ATOM 800 N N . TRP A 1 96 ? -3.900 -6.385 3.060 1.00 82.94 96 TRP A N 1
ATOM 801 C CA . TRP A 1 96 ? -3.092 -6.358 1.846 1.00 82.94 96 TRP A CA 1
ATOM 802 C C . TRP A 1 96 ? -3.142 -7.676 1.066 1.00 82.94 96 TRP A C 1
ATOM 804 O O . TRP A 1 96 ? -3.248 -8.749 1.656 1.00 82.94 96 TRP A O 1
ATOM 814 N N . GLY A 1 97 ? -3.110 -7.596 -0.266 1.00 83.00 97 GLY A N 1
ATOM 815 C CA . GLY A 1 97 ? -3.205 -8.761 -1.148 1.00 83.00 97 GLY A CA 1
ATOM 816 C C . GLY A 1 97 ? -4.593 -9.408 -1.188 1.00 83.00 97 GLY A C 1
ATOM 817 O O . GLY A 1 97 ? -4.818 -10.308 -1.999 1.00 83.00 97 GLY A O 1
ATOM 818 N N . CYS A 1 98 ? -5.542 -8.943 -0.365 1.00 89.00 98 CYS A N 1
ATOM 819 C CA . CYS A 1 98 ? -6.909 -9.442 -0.366 1.00 89.00 98 CYS A CA 1
ATOM 820 C C . CYS A 1 98 ? -7.534 -9.304 -1.755 1.00 89.00 98 CYS A C 1
ATOM 822 O O . CYS A 1 98 ? -7.354 -8.298 -2.447 1.00 89.00 98 CYS A O 1
ATOM 824 N N . GLU A 1 99 ? -8.309 -10.317 -2.133 1.00 92.12 99 GLU A N 1
ATOM 825 C CA . GLU A 1 99 ? -9.128 -10.288 -3.337 1.00 92.12 99 GLU A CA 1
ATOM 826 C C . GLU A 1 99 ? -10.260 -9.270 -3.148 1.00 92.12 99 GLU A C 1
ATOM 828 O O . GLU A 1 99 ? -10.934 -9.233 -2.111 1.00 92.12 99 GLU A O 1
ATOM 833 N N . VAL A 1 100 ? -10.453 -8.418 -4.150 1.00 94.69 100 VAL A N 1
ATOM 834 C CA . VAL A 1 100 ? -11.433 -7.333 -4.139 1.00 94.69 100 VAL A CA 1
ATOM 835 C C . VAL A 1 100 ? -12.184 -7.316 -5.454 1.00 94.69 100 VAL A C 1
ATOM 837 O O . VAL A 1 100 ? -11.578 -7.371 -6.519 1.00 94.69 100 VAL A O 1
ATOM 840 N N . TYR A 1 101 ? -13.503 -7.172 -5.391 1.00 94.38 101 TYR A N 1
ATOM 841 C CA . TYR A 1 101 ? -14.304 -6.856 -6.567 1.00 94.38 101 TYR A CA 1
ATOM 842 C C . TYR A 1 101 ? -14.489 -5.347 -6.681 1.00 94.38 101 TYR A C 1
ATOM 844 O O . TYR A 1 101 ? -15.110 -4.716 -5.81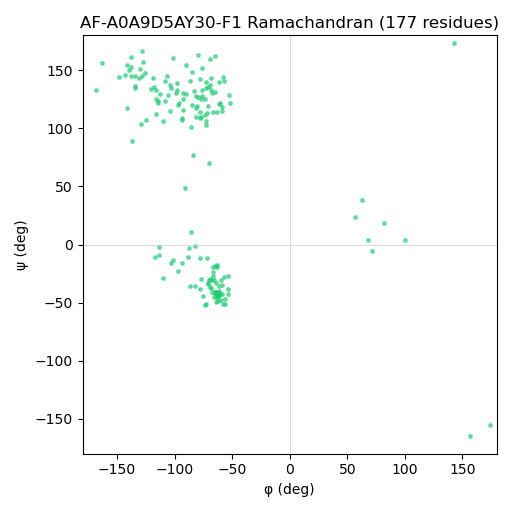7 1.00 94.38 101 TYR A O 1
ATOM 852 N N . VAL A 1 102 ? -13.955 -4.762 -7.750 1.00 93.38 102 VAL A N 1
ATOM 853 C CA . VAL A 1 102 ? -14.073 -3.330 -8.037 1.00 93.38 102 VAL A CA 1
ATOM 854 C C . VAL A 1 102 ? -15.068 -3.136 -9.170 1.00 93.38 102 VAL A C 1
AT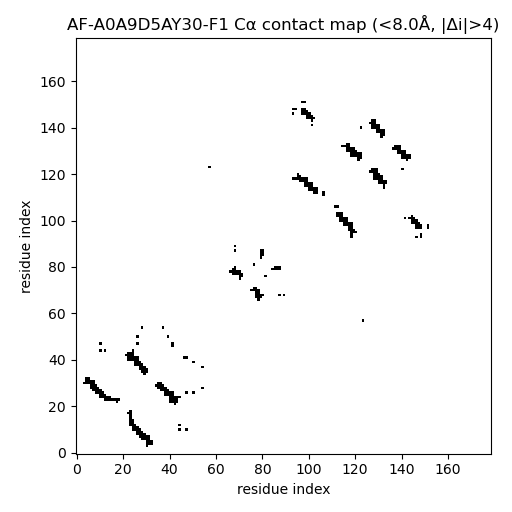OM 856 O O . VAL A 1 102 ? -14.984 -3.788 -10.207 1.00 93.38 102 VAL A O 1
ATOM 859 N N . LYS A 1 103 ? -16.055 -2.258 -8.970 1.00 90.56 103 LYS A N 1
ATOM 860 C CA . LYS A 1 103 ? -17.099 -2.005 -9.967 1.00 90.56 103 LYS A CA 1
ATOM 861 C C . LYS A 1 103 ? -16.498 -1.329 -11.201 1.00 90.56 103 LYS A C 1
ATOM 863 O O . LYS A 1 103 ? -15.825 -0.305 -11.074 1.00 90.56 103 LYS A O 1
ATOM 868 N N . ARG A 1 104 ? -16.804 -1.854 -12.388 1.00 85.12 104 ARG A N 1
ATOM 869 C CA . ARG A 1 104 ? -16.387 -1.249 -13.655 1.00 85.12 104 ARG A CA 1
ATOM 870 C C . ARG A 1 104 ? -17.199 0.024 -13.919 1.00 85.12 104 ARG A C 1
ATOM 872 O O . ARG A 1 104 ? -18.401 0.069 -13.654 1.00 85.12 104 ARG A O 1
ATOM 879 N N . GLN A 1 105 ? -16.543 1.070 -14.424 1.00 75.44 105 GLN A N 1
ATOM 880 C CA . GLN A 1 105 ? -17.204 2.343 -14.760 1.00 75.44 105 GLN A CA 1
ATOM 881 C C . GLN A 1 105 ? -18.105 2.218 -15.996 1.00 75.44 105 GLN A C 1
ATOM 883 O O . GLN A 1 105 ? -19.160 2.842 -16.058 1.00 75.44 105 GLN A O 1
ATOM 888 N N . ILE A 1 106 ? -17.714 1.375 -16.952 1.00 72.00 106 ILE A N 1
ATOM 889 C CA . ILE A 1 106 ? -18.465 1.095 -18.175 1.00 72.00 106 ILE A CA 1
ATOM 890 C C . ILE A 1 106 ? -19.121 -0.276 -17.995 1.00 72.00 106 ILE A C 1
ATOM 892 O O . ILE A 1 106 ? -18.425 -1.277 -17.854 1.00 72.00 106 ILE A O 1
ATOM 896 N N . SER A 1 107 ? -20.453 -0.317 -17.944 1.00 66.50 107 SER A N 1
ATOM 897 C CA . SER A 1 107 ? -21.226 -1.561 -17.870 1.00 66.50 107 SER A CA 1
ATOM 898 C C . SER A 1 107 ? -22.217 -1.582 -19.021 1.00 66.50 107 SER A C 1
ATOM 900 O O . SER A 1 107 ? -23.220 -0.869 -19.000 1.00 66.50 107 SER A O 1
ATOM 902 N N . THR A 1 108 ? -21.952 -2.417 -20.019 1.00 75.69 108 THR A N 1
ATOM 903 C CA . THR A 1 108 ? -22.987 -2.842 -20.964 1.00 75.69 108 THR A CA 1
ATOM 904 C C . THR A 1 108 ? -23.830 -3.958 -20.327 1.00 75.69 108 THR A C 1
ATOM 906 O O . THR A 1 108 ? -23.451 -4.536 -19.304 1.00 75.69 108 THR A O 1
ATOM 909 N N . LYS A 1 109 ? -25.020 -4.245 -20.875 1.00 76.94 109 LYS A N 1
ATOM 910 C CA . LYS A 1 109 ? -26.030 -5.123 -20.241 1.00 76.94 109 LYS A CA 1
ATOM 911 C C . LYS A 1 109 ? -25.579 -6.589 -20.089 1.00 76.94 109 LYS A C 1
ATOM 913 O O . LYS A 1 109 ? -26.175 -7.305 -19.289 1.00 76.94 109 LYS A O 1
ATOM 918 N N . LEU A 1 110 ? -24.555 -7.013 -20.838 1.00 80.50 110 LEU A N 1
ATOM 919 C CA . LEU A 1 110 ? -24.082 -8.402 -20.915 1.00 80.50 110 LEU A CA 1
ATOM 920 C C . LEU A 1 110 ? -22.674 -8.623 -20.338 1.00 80.50 110 LEU A C 1
ATOM 922 O O . LEU A 1 110 ? -22.264 -9.769 -20.183 1.00 80.50 110 LEU A O 1
ATOM 926 N N . GLU A 1 111 ? -21.936 -7.566 -20.001 1.00 77.88 111 GLU A N 1
ATOM 927 C CA . GLU A 1 111 ? -20.569 -7.693 -19.490 1.00 77.88 111 GLU A CA 1
ATOM 928 C C . GLU A 1 111 ? -20.516 -7.808 -17.957 1.00 77.88 111 GLU A C 1
ATOM 930 O O . GLU A 1 111 ? -21.405 -7.303 -17.255 1.00 77.88 111 GLU A O 1
ATOM 935 N N . PRO A 1 112 ? -19.454 -8.432 -17.408 1.00 80.88 112 PRO A N 1
ATOM 936 C CA . PRO A 1 112 ? -19.201 -8.443 -15.973 1.00 80.88 112 PRO A CA 1
ATOM 937 C C . PRO A 1 112 ? -19.210 -7.023 -15.391 1.00 80.88 112 PRO A C 1
ATOM 939 O O . PRO A 1 112 ? -18.517 -6.125 -15.865 1.00 80.88 112 PRO A O 1
ATOM 942 N N . LYS A 1 113 ? -19.992 -6.816 -14.326 1.00 84.44 113 LYS A N 1
ATOM 943 C CA . LYS A 1 113 ? -20.159 -5.497 -13.686 1.00 84.44 113 LYS A CA 1
ATOM 944 C C . LYS A 1 113 ? -18.994 -5.098 -12.777 1.00 84.44 113 LYS A C 1
ATOM 946 O O . LYS A 1 113 ? -18.931 -3.955 -12.315 1.00 84.44 113 LYS A O 1
ATOM 951 N N . SER A 1 114 ? -18.108 -6.035 -12.470 1.00 89.50 114 SER A N 1
ATOM 952 C CA . SER A 1 114 ? -16.986 -5.841 -11.561 1.00 89.50 114 SER A CA 1
ATOM 953 C C . SER A 1 114 ? -15.812 -6.703 -11.969 1.00 89.50 114 SER A C 1
ATOM 955 O O . SER A 1 114 ? -15.999 -7.857 -12.354 1.00 89.50 114 SER A O 1
ATOM 957 N N . ASP A 1 115 ? -14.623 -6.156 -11.784 1.00 90.38 115 ASP A N 1
ATOM 958 C CA . ASP A 1 115 ? -13.368 -6.844 -12.016 1.00 90.38 115 ASP A CA 1
ATOM 959 C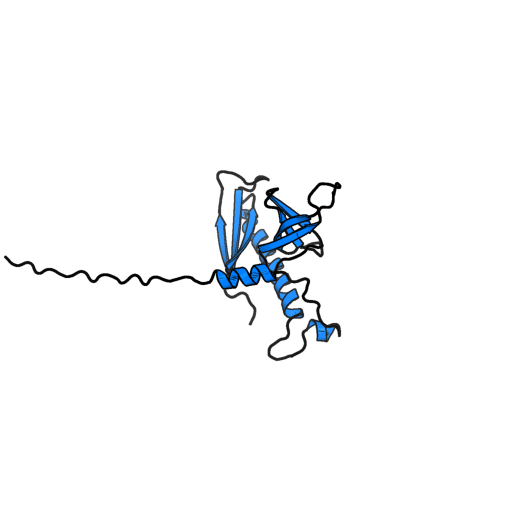 C . ASP A 1 115 ? -12.810 -7.379 -10.703 1.00 90.38 115 ASP A C 1
ATOM 961 O O . ASP A 1 115 ? -12.883 -6.721 -9.660 1.00 90.38 115 ASP A O 1
ATOM 965 N N . LYS A 1 116 ? -12.275 -8.601 -10.760 1.00 92.88 116 LYS A N 1
ATOM 966 C CA . LYS A 1 116 ? -11.565 -9.214 -9.641 1.00 92.88 116 LYS A CA 1
ATOM 967 C C . LYS A 1 116 ? -10.136 -8.678 -9.628 1.00 92.88 116 LYS A C 1
ATOM 969 O O . LYS A 1 116 ? -9.378 -8.887 -10.571 1.00 92.88 116 LYS A O 1
ATOM 974 N N . CYS A 1 117 ? -9.780 -7.986 -8.559 1.00 92.81 117 CYS A N 1
ATOM 975 C CA . CYS A 1 117 ? -8.502 -7.314 -8.381 1.00 92.81 117 CYS A CA 1
ATOM 976 C C . CYS A 1 117 ? -7.857 -7.713 -7.050 1.00 92.81 117 CYS A C 1
ATOM 978 O O . CYS A 1 117 ? -8.513 -8.262 -6.164 1.00 92.81 117 CYS A O 1
ATOM 980 N N . SER A 1 118 ? -6.578 -7.391 -6.891 1.00 91.50 118 SER A N 1
ATOM 981 C CA . SER A 1 118 ? -5.862 -7.507 -5.618 1.00 91.50 118 SER A CA 1
ATOM 982 C C . SER A 1 118 ? -5.687 -6.129 -4.992 1.00 91.50 118 SER A C 1
ATOM 984 O O . SER A 1 118 ? -5.355 -5.166 -5.687 1.00 91.50 118 SER A O 1
ATOM 986 N N . PHE A 1 119 ? -5.907 -6.019 -3.684 1.00 90.25 119 PHE A N 1
ATOM 987 C CA . PHE A 1 119 ? -5.613 -4.795 -2.945 1.00 90.25 119 PHE A CA 1
ATOM 988 C C . PHE A 1 119 ? -4.100 -4.616 -2.759 1.00 90.25 119 PHE A C 1
ATOM 990 O O . PHE A 1 119 ? -3.438 -5.503 -2.226 1.00 90.25 119 PHE A O 1
ATOM 997 N N . VAL A 1 120 ? -3.566 -3.465 -3.181 1.00 86.94 120 VAL A N 1
ATOM 998 C CA . VAL A 1 120 ? -2.117 -3.181 -3.192 1.00 86.94 120 VAL A CA 1
ATOM 999 C C . VAL A 1 120 ? -1.708 -2.136 -2.157 1.00 86.94 120 VAL A C 1
ATOM 1001 O O . VAL A 1 120 ? -0.582 -2.168 -1.678 1.00 86.94 120 VAL A O 1
ATOM 1004 N N . GLY A 1 121 ? -2.581 -1.195 -1.793 1.00 86.25 121 GLY A N 1
ATOM 1005 C CA . GLY A 1 121 ? -2.212 -0.160 -0.823 1.00 86.25 121 GLY A CA 1
ATOM 1006 C C . GLY A 1 121 ? -3.038 1.112 -0.923 1.00 86.25 121 GLY A C 1
ATOM 1007 O O . GLY A 1 121 ? -4.096 1.139 -1.547 1.00 86.25 121 GLY A O 1
ATOM 1008 N N . TYR A 1 122 ? -2.555 2.188 -0.307 1.00 85.38 122 TYR A N 1
ATOM 1009 C CA . TYR A 1 122 ? -3.304 3.437 -0.173 1.00 85.38 122 TYR A CA 1
ATOM 1010 C C . TYR A 1 122 ? -2.656 4.559 -0.999 1.00 85.38 122 TYR A C 1
ATOM 1012 O O . TYR A 1 122 ? -1.457 4.797 -0.863 1.00 85.38 122 TYR A O 1
ATOM 1020 N N . PRO A 1 123 ? -3.416 5.279 -1.841 1.00 85.75 123 PRO A N 1
ATOM 1021 C CA . PRO A 1 123 ? -2.896 6.416 -2.587 1.00 85.75 123 PRO A CA 1
ATOM 1022 C C . PRO A 1 123 ? -2.555 7.591 -1.664 1.00 85.75 123 PRO A C 1
ATOM 1024 O O . PRO A 1 123 ? -3.264 7.864 -0.698 1.00 85.75 123 PRO A O 1
ATOM 1027 N N . LYS A 1 124 ? -1.470 8.310 -1.989 1.00 75.88 124 LYS A N 1
ATOM 1028 C CA . LYS A 1 124 ? -0.971 9.459 -1.208 1.00 75.88 124 LYS A CA 1
ATOM 1029 C C . LYS A 1 124 ? -1.916 10.666 -1.276 1.00 75.88 124 LYS A C 1
ATOM 1031 O O . LYS A 1 124 ? -2.095 11.372 -0.292 1.00 75.88 124 LYS A O 1
ATOM 1036 N N . GLU A 1 125 ? -2.511 10.895 -2.443 1.00 78.62 125 GLU A N 1
ATOM 1037 C CA . GLU A 1 125 ? -3.204 12.150 -2.770 1.00 78.62 125 GLU A CA 1
ATOM 1038 C C . GLU A 1 125 ? -4.718 12.087 -2.563 1.00 78.62 125 GLU A C 1
ATOM 1040 O O . GLU A 1 125 ? -5.382 13.110 -2.402 1.00 78.62 125 GLU A O 1
ATOM 1045 N N . THR A 1 126 ? -5.296 10.887 -2.590 1.00 81.25 126 THR A N 1
ATOM 1046 C CA . THR A 1 126 ? -6.747 10.711 -2.556 1.00 81.25 126 THR A CA 1
ATOM 1047 C C . THR A 1 126 ? -7.145 9.704 -1.496 1.00 81.25 126 THR A C 1
ATOM 1049 O O . THR A 1 126 ? -6.417 8.777 -1.165 1.00 81.25 126 THR A O 1
ATOM 1052 N N . ARG A 1 127 ? -8.349 9.866 -0.951 1.00 81.56 127 ARG A N 1
ATOM 1053 C CA . ARG A 1 127 ? -8.944 8.845 -0.093 1.00 81.56 127 ARG A CA 1
ATOM 1054 C C . ARG A 1 127 ? -9.459 7.719 -0.987 1.00 81.56 127 ARG A C 1
ATOM 1056 O O . ARG A 1 127 ? -10.429 7.934 -1.710 1.00 81.56 127 ARG A O 1
ATOM 1063 N N . GLY A 1 128 ? -8.819 6.555 -0.951 1.00 89.12 128 GLY A N 1
ATOM 1064 C CA . GLY A 1 128 ? -9.143 5.411 -1.804 1.00 89.12 128 GLY A CA 1
ATOM 1065 C C . GLY A 1 128 ? -8.141 4.276 -1.626 1.00 89.12 128 GLY A C 1
ATOM 1066 O O . GLY A 1 128 ? -7.506 4.174 -0.580 1.00 89.12 128 GLY A O 1
ATOM 1067 N N . TYR A 1 129 ? -8.009 3.442 -2.652 1.00 90.62 129 TYR A N 1
ATOM 1068 C CA . TYR A 1 129 ? -7.163 2.254 -2.643 1.00 90.62 129 TYR A CA 1
ATOM 1069 C C . TYR A 1 129 ? -6.511 2.053 -4.014 1.00 90.62 129 TYR A C 1
ATOM 1071 O O . TYR A 1 129 ? -7.132 2.326 -5.044 1.00 90.62 129 TYR A O 1
ATOM 1079 N N . TYR A 1 130 ? -5.281 1.546 -4.016 1.00 90.44 130 TYR A N 1
ATOM 1080 C CA . TYR A 1 130 ? -4.640 0.964 -5.186 1.00 90.44 130 TYR A CA 1
ATOM 1081 C C . TYR A 1 130 ? -5.111 -0.475 -5.365 1.00 90.44 130 TYR A C 1
ATOM 1083 O O . TYR A 1 130 ? -5.024 -1.295 -4.445 1.00 90.44 130 TYR A O 1
ATOM 1091 N N . PHE A 1 131 ? -5.571 -0.779 -6.572 1.00 91.75 131 PHE A N 1
ATOM 1092 C CA . PHE A 1 131 ? -5.987 -2.109 -6.984 1.00 91.75 131 PHE A CA 1
ATOM 1093 C C . PHE A 1 131 ? -5.155 -2.567 -8.172 1.00 91.75 131 PHE A C 1
ATOM 1095 O O . PHE A 1 131 ? -4.974 -1.812 -9.126 1.00 91.75 131 PHE A O 1
ATOM 1102 N N . TYR A 1 132 ? -4.673 -3.805 -8.123 1.00 90.31 132 TYR A N 1
ATOM 1103 C CA . TYR A 1 132 ? -4.027 -4.464 -9.250 1.00 90.31 132 TYR A CA 1
ATOM 1104 C C . TYR A 1 132 ? -5.038 -5.337 -9.988 1.00 90.31 132 TYR A C 1
ATOM 1106 O O . TYR A 1 132 ? -5.630 -6.240 -9.393 1.00 90.31 132 TYR A O 1
ATOM 1114 N N . ASN A 1 133 ? -5.230 -5.070 -11.279 1.00 89.38 133 ASN A N 1
ATOM 1115 C CA . ASN A 1 133 ? -5.997 -5.930 -12.170 1.00 89.38 133 ASN A CA 1
ATOM 1116 C C . ASN A 1 133 ? -5.038 -6.906 -12.883 1.00 89.38 133 ASN A C 1
ATOM 1118 O O . ASN A 1 133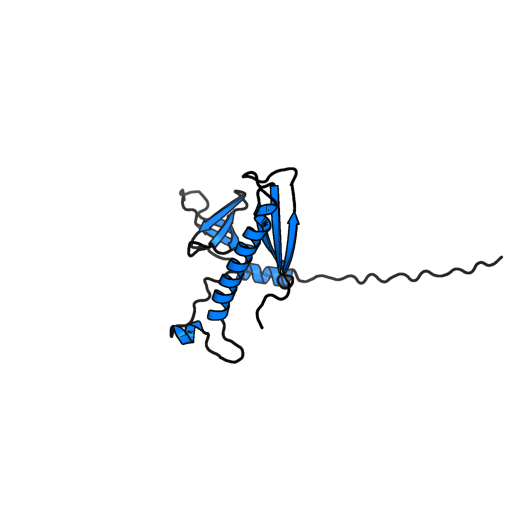 ? -4.292 -6.465 -13.767 1.00 89.38 133 ASN A O 1
ATOM 1122 N N . PRO A 1 134 ? -5.055 -8.212 -12.552 1.00 86.44 134 PRO A N 1
ATOM 1123 C CA . PRO A 1 134 ? -4.183 -9.198 -13.188 1.00 86.44 134 PRO A CA 1
ATOM 1124 C C . PRO A 1 134 ? -4.515 -9.424 -14.668 1.00 86.44 134 PRO A C 1
ATOM 1126 O O . PRO A 1 134 ? -3.618 -9.749 -15.438 1.00 86.44 134 PRO A O 1
ATOM 1129 N N . SER A 1 135 ? -5.767 -9.214 -15.088 1.00 84.75 135 SER A N 1
ATOM 1130 C CA . SER A 1 135 ? -6.179 -9.374 -16.489 1.00 84.75 135 SER A CA 1
ATOM 1131 C C . SER A 1 135 ? -5.592 -8.294 -17.398 1.00 84.75 135 SER A C 1
ATOM 1133 O O . SER A 1 135 ? -5.336 -8.547 -18.570 1.00 84.75 135 SER A O 1
ATOM 1135 N N . GLU A 1 136 ? -5.352 -7.094 -16.864 1.00 82.62 136 GLU A N 1
ATOM 1136 C CA . GLU A 1 136 ? -4.784 -5.970 -17.620 1.00 82.62 136 GLU A CA 1
ATOM 1137 C C . GLU A 1 136 ? -3.297 -5.725 -17.324 1.00 82.62 136 GLU A C 1
ATOM 1139 O O . GLU A 1 136 ? -2.628 -4.999 -18.067 1.00 82.62 136 GLU A O 1
ATOM 1144 N N . GLY A 1 137 ? -2.776 -6.294 -16.232 1.00 82.25 137 GLY A N 1
ATOM 1145 C CA . GLY A 1 137 ? -1.429 -6.021 -15.733 1.00 82.25 137 GLY A CA 1
ATOM 1146 C C . GLY A 1 137 ? -1.248 -4.558 -15.321 1.00 82.25 137 GLY A C 1
ATOM 1147 O O . GLY A 1 137 ? -0.212 -3.958 -15.610 1.00 82.25 137 GLY A O 1
ATOM 1148 N N . LYS A 1 138 ? -2.277 -3.953 -14.711 1.00 83.06 138 LYS A N 1
ATOM 1149 C CA . LYS A 1 138 ? -2.305 -2.523 -14.361 1.00 83.06 138 LYS A CA 1
ATOM 1150 C C . LYS A 1 138 ? -2.723 -2.298 -12.917 1.00 83.06 138 LYS A C 1
ATOM 1152 O O . LYS A 1 138 ? -3.621 -2.967 -12.408 1.00 83.06 138 LYS A O 1
ATOM 1157 N N . VAL A 1 139 ? -2.101 -1.301 -12.294 1.00 88.12 139 VAL A N 1
ATOM 1158 C CA . VAL A 1 139 ? -2.536 -0.744 -11.011 1.00 88.12 139 VAL A CA 1
ATOM 1159 C C . VAL A 1 139 ? -3.354 0.514 -11.279 1.00 88.12 139 VAL A C 1
ATOM 1161 O O . VAL A 1 139 ? -2.944 1.366 -12.064 1.00 88.12 139 VAL A O 1
ATOM 1164 N N . PHE A 1 140 ? -4.506 0.636 -10.630 1.00 89.88 140 PHE A N 1
ATOM 1165 C CA . PHE A 1 140 ? -5.376 1.803 -10.735 1.00 89.88 140 PHE A CA 1
ATOM 1166 C C . PHE A 1 140 ? -5.929 2.198 -9.364 1.00 89.88 140 PHE A C 1
ATOM 1168 O O . PHE A 1 140 ? -5.917 1.407 -8.419 1.00 89.88 140 PHE A O 1
ATOM 1175 N N . VAL A 1 141 ? -6.402 3.440 -9.247 1.00 91.38 141 VAL A N 1
ATOM 1176 C CA . VAL A 1 141 ? -6.997 3.965 -8.013 1.00 91.38 141 VAL A CA 1
ATOM 1177 C C . VAL A 1 141 ? -8.514 3.897 -8.102 1.00 91.38 141 VAL A C 1
ATOM 1179 O O . VAL A 1 141 ? -9.106 4.402 -9.055 1.00 91.38 141 VAL A O 1
ATOM 1182 N N . ALA A 1 142 ? -9.159 3.348 -7.075 1.00 92.06 142 ALA A N 1
ATOM 1183 C CA . ALA A 1 142 ? -10.598 3.496 -6.891 1.00 92.06 142 ALA A CA 1
ATOM 1184 C C . ALA A 1 142 ? -10.954 3.753 -5.421 1.00 92.06 142 ALA A C 1
ATOM 1186 O O . ALA A 1 142 ? -10.235 3.380 -4.495 1.00 92.06 142 ALA A O 1
ATOM 1187 N N . ARG A 1 143 ? -12.084 4.433 -5.199 1.00 90.25 143 ARG A N 1
ATOM 1188 C CA . ARG A 1 143 ? -12.550 4.796 -3.849 1.00 90.25 143 ARG A CA 1
ATOM 1189 C C . ARG A 1 143 ? -13.173 3.637 -3.086 1.00 90.25 143 ARG A C 1
ATOM 1191 O O . ARG A 1 143 ? -13.157 3.640 -1.859 1.00 90.25 143 ARG A O 1
ATOM 1198 N N . THR A 1 144 ? -13.782 2.698 -3.798 1.00 89.75 144 THR A N 1
ATOM 1199 C CA . THR A 1 144 ? -14.597 1.640 -3.209 1.00 89.75 144 THR A CA 1
ATOM 1200 C C . THR A 1 144 ? -14.349 0.316 -3.917 1.00 89.75 144 THR A C 1
ATOM 1202 O O . THR A 1 144 ? -14.047 0.271 -5.107 1.00 89.75 144 THR A O 1
ATOM 1205 N N . GLY A 1 145 ? -14.496 -0.764 -3.158 1.00 91.88 145 GLY A N 1
ATOM 1206 C CA . GLY A 1 145 ? -14.407 -2.142 -3.619 1.00 91.88 145 GLY A CA 1
ATOM 1207 C C . GLY A 1 145 ? -15.034 -3.059 -2.573 1.00 91.88 145 GLY A C 1
ATOM 1208 O O . GLY A 1 145 ? -15.145 -2.683 -1.402 1.00 91.88 145 GLY A O 1
ATOM 1209 N N . VAL A 1 146 ? -15.486 -4.237 -2.994 1.00 94.06 146 VAL A N 1
ATOM 1210 C CA . VAL A 1 146 ? -15.991 -5.275 -2.088 1.00 94.06 146 VAL A CA 1
ATOM 1211 C C . VAL A 1 146 ? -14.834 -6.207 -1.755 1.00 94.06 146 VAL A C 1
ATOM 1213 O O . VAL A 1 146 ? -14.391 -6.966 -2.614 1.00 94.06 146 VAL A O 1
ATOM 1216 N N . PHE A 1 147 ? -14.322 -6.114 -0.527 1.00 93.06 147 PHE A N 1
ATOM 1217 C CA . PHE A 1 147 ? -13.148 -6.859 -0.071 1.00 93.06 147 PHE A CA 1
ATOM 1218 C C . PHE A 1 147 ? -13.553 -8.210 0.530 1.00 93.06 147 PHE A C 1
ATOM 1220 O O . PHE A 1 147 ? -14.393 -8.261 1.431 1.00 93.06 147 PHE A O 1
ATOM 1227 N N . LEU A 1 148 ? -12.919 -9.291 0.078 1.00 91.06 148 LEU A N 1
ATOM 1228 C CA . LEU A 1 148 ? -13.156 -10.662 0.546 1.00 91.06 148 LEU A CA 1
ATOM 1229 C C . LEU A 1 148 ? -12.229 -11.039 1.718 1.00 91.06 148 LEU A C 1
ATOM 1231 O O . LEU A 1 148 ? -11.575 -12.080 1.719 1.00 91.06 148 LEU A O 1
ATOM 1235 N N . GLU A 1 149 ? -12.150 -10.176 2.733 1.00 86.00 149 GLU A N 1
ATOM 1236 C CA . GLU A 1 149 ? -11.172 -10.304 3.831 1.00 86.00 149 GLU A CA 1
ATOM 1237 C C . GLU A 1 149 ? -11.384 -11.572 4.668 1.00 86.00 149 GLU A C 1
ATOM 1239 O O . GLU A 1 149 ? -10.425 -12.179 5.141 1.00 86.00 149 GLU A O 1
ATOM 1244 N N . LYS A 1 150 ? -12.642 -12.002 4.820 1.00 86.25 150 LYS A N 1
ATOM 1245 C CA . LYS A 1 150 ? -12.993 -13.231 5.546 1.00 86.25 150 LYS A CA 1
ATOM 1246 C C . LYS A 1 150 ? -12.410 -14.464 4.861 1.00 86.25 150 LYS A C 1
ATOM 1248 O O . LYS A 1 150 ? -11.787 -15.298 5.516 1.00 86.25 150 LYS A O 1
ATOM 1253 N N . ASP A 1 151 ? -12.563 -14.529 3.542 1.00 86.00 151 ASP A N 1
ATOM 1254 C CA . ASP A 1 151 ? -12.054 -15.630 2.730 1.00 86.00 151 ASP A CA 1
ATOM 1255 C C . ASP A 1 151 ? -10.525 -15.643 2.778 1.00 86.00 151 ASP A C 1
ATOM 1257 O O . ASP A 1 151 ? -9.917 -16.695 2.964 1.00 86.00 151 ASP A O 1
ATOM 1261 N N . PHE A 1 152 ? -9.899 -14.466 2.710 1.00 82.00 152 PHE A N 1
ATOM 1262 C CA . PHE A 1 152 ? -8.450 -14.323 2.820 1.00 82.00 152 PHE A CA 1
ATOM 1263 C C . PHE A 1 152 ? -7.901 -14.849 4.158 1.00 82.00 152 PHE A C 1
ATOM 1265 O O . PHE A 1 152 ? -6.966 -15.651 4.168 1.00 82.00 152 PHE A O 1
ATOM 1272 N N . ILE A 1 153 ? -8.511 -14.471 5.288 1.00 82.56 153 ILE A N 1
ATOM 1273 C CA . ILE A 1 153 ? -8.113 -14.965 6.618 1.00 82.56 153 ILE A CA 1
ATOM 1274 C C . ILE A 1 153 ? -8.282 -16.487 6.706 1.00 82.56 153 ILE A C 1
ATOM 1276 O O . ILE A 1 153 ? -7.389 -17.176 7.199 1.00 82.56 153 ILE A O 1
ATOM 1280 N N . SER A 1 154 ? -9.400 -17.021 6.202 1.00 81.50 154 SER A N 1
ATOM 1281 C CA . SER A 1 154 ? -9.672 -18.463 6.246 1.00 81.50 154 SER A CA 1
ATOM 1282 C C . SER A 1 154 ? -8.625 -19.281 5.474 1.00 81.50 154 SER A C 1
ATOM 1284 O O . SER A 1 154 ? -8.134 -20.293 5.976 1.00 81.50 154 SER A O 1
ATOM 1286 N N . LYS A 1 155 ? -8.188 -18.787 4.306 1.00 77.00 155 LYS A N 1
ATOM 1287 C CA . LYS A 1 155 ? -7.131 -19.406 3.493 1.00 77.00 155 LYS A CA 1
ATOM 1288 C C . LYS A 1 155 ? -5.780 -19.397 4.218 1.00 77.00 155 LYS A C 1
ATOM 1290 O O . LYS A 1 155 ? -5.084 -20.409 4.228 1.00 77.00 155 LYS A O 1
ATOM 1295 N N . GLY A 1 156 ? -5.431 -18.288 4.874 1.00 64.44 156 GLY A N 1
ATOM 1296 C CA . GLY A 1 156 ? -4.177 -18.153 5.626 1.00 64.44 156 GLY A CA 1
ATOM 1297 C C . GLY A 1 156 ? -4.082 -19.050 6.868 1.00 64.44 156 GLY A C 1
ATOM 1298 O O . GLY A 1 156 ? -2.983 -19.381 7.303 1.00 64.44 156 GLY A O 1
ATOM 1299 N N . ILE A 1 157 ? -5.213 -19.470 7.441 1.00 60.09 157 ILE A N 1
ATOM 1300 C CA . ILE A 1 157 ? -5.246 -20.451 8.539 1.00 60.09 157 ILE A CA 1
ATOM 1301 C C . ILE A 1 157 ? -5.051 -21.872 7.990 1.00 60.09 157 ILE A C 1
ATOM 1303 O O . ILE A 1 157 ? -4.314 -22.655 8.582 1.00 60.09 157 ILE A O 1
ATOM 1307 N N . SER A 1 158 ? -5.634 -22.182 6.828 1.00 53.59 158 SER A N 1
ATOM 1308 C CA . SER A 1 158 ? -5.491 -23.489 6.172 1.00 53.59 158 SER A CA 1
ATOM 1309 C C . SER A 1 158 ? -4.090 -23.743 5.596 1.00 53.59 158 SER A C 1
ATOM 1311 O O . SER A 1 158 ? -3.661 -24.890 5.542 1.00 53.59 158 SER A O 1
ATOM 1313 N N . GLY A 1 159 ? -3.371 -22.699 5.165 1.00 48.16 159 GLY A N 1
ATOM 1314 C CA . GLY A 1 159 ? -2.035 -22.811 4.557 1.00 48.16 159 GLY A CA 1
ATOM 1315 C C . GLY A 1 159 ? -0.864 -22.935 5.541 1.00 48.16 159 GLY A C 1
ATOM 1316 O O . GLY A 1 159 ? 0.275 -23.053 5.107 1.00 48.16 159 GLY A O 1
ATOM 1317 N N . ARG A 1 160 ? -1.111 -22.903 6.860 1.00 47.75 160 ARG A N 1
ATOM 1318 C CA . ARG A 1 160 ? -0.067 -22.989 7.904 1.00 47.75 160 ARG A CA 1
ATOM 1319 C C . ARG A 1 160 ? 0.343 -24.416 8.293 1.00 47.75 160 ARG A C 1
ATOM 1321 O O . ARG A 1 160 ? 1.059 -24.582 9.276 1.00 47.75 160 ARG A O 1
ATOM 1328 N N . LYS A 1 161 ? -0.068 -25.448 7.551 1.00 40.72 161 LYS A N 1
ATOM 1329 C CA . LYS A 1 161 ? 0.449 -26.808 7.755 1.00 40.72 161 LYS A CA 1
ATOM 1330 C C . LYS A 1 161 ? 1.774 -26.957 6.996 1.00 40.72 161 LYS A C 1
ATOM 1332 O O . LYS A 1 161 ? 1.810 -27.494 5.898 1.00 40.72 161 LYS A O 1
ATOM 1337 N N . VAL A 1 162 ? 2.848 -26.398 7.551 1.00 45.94 162 VAL A 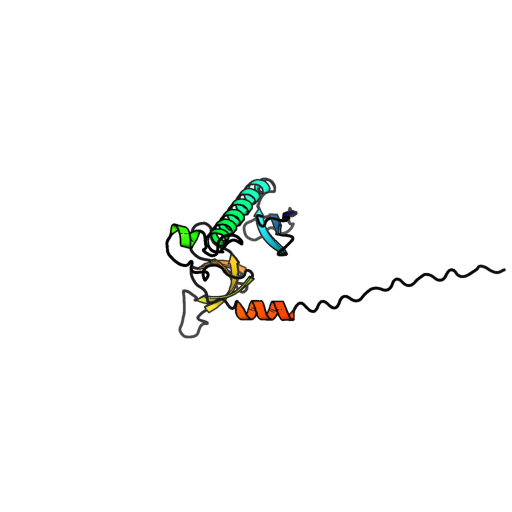N 1
ATOM 1338 C CA . VAL A 1 162 ? 4.214 -26.736 7.128 1.00 45.94 162 VAL A CA 1
ATOM 1339 C C . VAL A 1 162 ? 4.602 -27.975 7.931 1.00 45.94 162 VAL A C 1
ATOM 1341 O O . VAL A 1 162 ? 4.880 -27.870 9.123 1.00 45.94 162 VAL A O 1
ATOM 1344 N N . GLU A 1 163 ? 4.528 -29.154 7.314 1.00 36.53 163 GLU A N 1
ATOM 1345 C CA . GLU A 1 163 ? 5.167 -30.356 7.858 1.00 36.53 163 GLU A CA 1
ATOM 1346 C C . GLU A 1 163 ? 6.675 -30.181 7.648 1.00 36.53 163 GLU A C 1
ATOM 1348 O O . GLU A 1 163 ? 7.163 -30.172 6.522 1.00 36.53 163 GLU A O 1
ATOM 1353 N N . LEU A 1 164 ? 7.394 -29.909 8.738 1.00 39.88 164 LEU A N 1
ATOM 1354 C CA . LEU A 1 164 ? 8.851 -29.917 8.755 1.00 39.88 164 LEU A CA 1
ATOM 1355 C C . LEU A 1 164 ? 9.283 -31.378 8.911 1.00 39.88 164 LEU A C 1
ATOM 1357 O O . LEU A 1 164 ? 9.073 -31.963 9.971 1.00 39.88 164 LEU A O 1
ATOM 1361 N N . GLU A 1 165 ? 9.849 -31.971 7.863 1.00 42.62 165 GLU A N 1
ATOM 1362 C CA . GLU A 1 165 ? 10.545 -33.252 7.979 1.00 42.62 165 GLU A CA 1
ATOM 1363 C C . GLU A 1 165 ? 11.933 -32.993 8.586 1.00 42.62 165 GLU A C 1
ATOM 1365 O O . GLU A 1 165 ? 12.766 -32.298 8.000 1.00 42.62 165 GLU A O 1
ATOM 1370 N N . GLU A 1 166 ? 12.165 -33.506 9.798 1.00 36.66 166 GLU A N 1
ATOM 1371 C CA . GLU A 1 166 ? 13.493 -33.550 10.413 1.00 36.66 166 GLU A CA 1
ATOM 1372 C C . GLU A 1 166 ? 14.408 -34.443 9.567 1.00 36.66 166 GLU A C 1
ATOM 1374 O O . GLU A 1 166 ? 14.212 -35.655 9.473 1.00 36.66 166 GLU A O 1
ATOM 1379 N N . ILE A 1 167 ? 15.432 -33.847 8.958 1.00 47.94 167 ILE A N 1
ATOM 1380 C CA . ILE A 1 167 ? 16.520 -34.591 8.324 1.00 47.94 167 ILE A CA 1
ATOM 1381 C C . ILE A 1 167 ? 17.370 -35.174 9.457 1.00 47.94 167 ILE A C 1
ATOM 1383 O O . ILE A 1 167 ? 18.135 -34.454 10.096 1.00 47.94 167 ILE A O 1
ATOM 1387 N N . GLN A 1 168 ? 17.227 -36.471 9.733 1.00 40.34 168 GLN A N 1
ATOM 1388 C CA . GLN A 1 168 ? 18.166 -37.183 10.598 1.00 40.34 168 GLN A CA 1
ATOM 1389 C C . GLN A 1 168 ? 19.488 -37.360 9.845 1.00 40.34 168 GLN A C 1
ATOM 1391 O O . GLN A 1 168 ? 19.553 -38.070 8.841 1.00 40.34 168 GLN A O 1
ATOM 1396 N N . GLU A 1 169 ? 20.544 -36.700 10.324 1.00 38.47 169 GLU A N 1
ATOM 1397 C CA . GLU A 1 169 ? 21.913 -36.945 9.873 1.00 38.47 169 GLU A CA 1
ATOM 1398 C C . GLU A 1 169 ? 22.274 -38.413 10.134 1.00 38.47 169 GLU A C 1
ATOM 1400 O O . GLU A 1 169 ? 22.347 -38.869 11.277 1.00 38.47 169 GLU A O 1
ATOM 1405 N N . SER A 1 170 ? 22.496 -39.177 9.064 1.00 40.03 170 SER A N 1
ATOM 1406 C CA . SER A 1 170 ? 23.053 -40.521 9.163 1.00 40.03 170 SER A CA 1
ATOM 1407 C C . SER A 1 170 ? 24.490 -40.422 9.671 1.00 40.03 170 SER A C 1
ATOM 1409 O O . SER A 1 170 ? 25.359 -39.898 8.970 1.00 40.03 170 SER A O 1
ATOM 1411 N N . GLN A 1 171 ? 24.747 -40.934 10.875 1.00 39.44 171 GLN A N 1
ATOM 1412 C CA . GLN A 1 171 ? 26.106 -41.103 11.377 1.00 39.44 171 GLN A CA 1
ATOM 1413 C C . GLN A 1 171 ? 26.872 -42.059 10.457 1.00 39.44 171 GLN A C 1
ATOM 1415 O O . GLN A 1 171 ? 26.460 -43.201 10.247 1.00 39.44 171 GLN A O 1
ATOM 1420 N N . GLY A 1 172 ? 27.973 -41.567 9.885 1.00 37.97 172 GLY A N 1
ATOM 1421 C CA . GLY A 1 172 ? 28.936 -42.391 9.171 1.00 37.97 172 GLY A CA 1
ATOM 1422 C C . GLY A 1 172 ? 29.512 -43.432 10.124 1.00 37.97 172 GLY A C 1
ATOM 1423 O O . GLY A 1 172 ? 30.052 -43.093 11.173 1.00 37.97 172 GLY A O 1
ATOM 1424 N N . ILE A 1 173 ? 29.348 -44.701 9.769 1.00 43.47 173 ILE A N 1
ATOM 1425 C CA . ILE A 1 173 ? 29.981 -45.825 10.446 1.00 43.47 173 ILE A CA 1
ATOM 1426 C C . ILE A 1 173 ? 31.434 -45.860 9.965 1.00 43.47 173 ILE A C 1
ATOM 1428 O O . ILE A 1 173 ? 31.695 -46.200 8.809 1.00 43.47 173 ILE A O 1
ATOM 1432 N N . ASP A 1 174 ? 32.371 -45.506 10.845 1.00 48.53 174 ASP A N 1
ATOM 1433 C CA . ASP A 1 174 ? 33.787 -45.827 10.674 1.00 48.53 174 ASP A CA 1
ATOM 1434 C C . ASP A 1 174 ? 33.926 -47.351 10.569 1.00 48.53 174 ASP A C 1
ATOM 1436 O O . ASP A 1 174 ? 33.551 -48.094 11.479 1.00 48.53 174 ASP A O 1
ATOM 1440 N N . THR A 1 175 ? 34.431 -47.832 9.433 1.00 49.25 175 THR A N 1
ATOM 1441 C CA . THR A 1 175 ? 34.770 -49.250 9.258 1.00 49.25 175 THR A CA 1
ATOM 1442 C C . THR A 1 175 ? 36.247 -49.432 9.627 1.00 49.25 175 THR A C 1
ATOM 1444 O O . THR A 1 175 ? 37.068 -48.661 9.123 1.00 49.25 175 THR A O 1
ATOM 1447 N N . PRO A 1 176 ? 36.632 -50.405 10.476 1.00 49.81 176 PRO A N 1
ATOM 1448 C CA . PRO A 1 176 ? 38.038 -50.653 10.783 1.00 49.81 176 PRO A CA 1
ATOM 1449 C C . PRO A 1 176 ? 38.747 -51.275 9.572 1.00 49.81 176 PRO A C 1
ATOM 1451 O O . PRO A 1 176 ? 38.214 -52.185 8.938 1.00 49.81 176 PRO A O 1
ATOM 1454 N N . MET A 1 177 ? 39.951 -50.786 9.265 1.00 44.75 177 MET A N 1
ATOM 1455 C CA . MET A 1 177 ? 40.918 -51.487 8.416 1.00 44.75 177 MET A CA 1
ATOM 1456 C C . MET A 1 177 ? 41.517 -52.644 9.218 1.00 44.75 177 MET A C 1
ATOM 1458 O O . MET A 1 177 ? 42.288 -52.385 10.140 1.00 44.75 177 MET A O 1
ATOM 1462 N N . ASP A 1 178 ? 41.198 -53.877 8.830 1.00 43.81 178 ASP A N 1
ATOM 1463 C CA . ASP A 1 178 ? 41.966 -55.067 9.192 1.00 43.81 178 ASP A CA 1
ATOM 1464 C C . ASP A 1 178 ? 42.562 -55.712 7.924 1.00 43.81 178 ASP A C 1
ATOM 1466 O O . ASP A 1 178 ? 41.855 -55.905 6.931 1.00 43.81 178 ASP A O 1
ATOM 1470 N N . GLU A 1 179 ? 43.861 -56.018 8.058 1.00 39.25 179 GLU A N 1
ATOM 1471 C CA . GLU A 1 179 ? 44.826 -56.794 7.238 1.00 39.25 179 GLU A CA 1
ATOM 1472 C C . GLU A 1 179 ? 45.300 -56.267 5.868 1.00 39.25 179 GLU A C 1
ATOM 1474 O O . GLU A 1 179 ? 44.583 -56.362 4.847 1.00 39.25 179 GLU A O 1
#

Radius of gyration: 23.31 Å; Cα contacts (8 Å, |Δi|>4): 225; chains: 1; bounding box: 71×71×50 Å

Sequence (179 aa):
MIFLALIHTDVCGPLNMPARGGFQYFITFTDDFSRYDYVYLMKHKSESFEKFKEFKNEVQNQLAYTLNRVPSKKVEKTPYEIWSGKKPHMSYIKIWGCEVYVKRQISTKLEPKSDKCSFVGYPKETRGYYFYNPSEGKVFVARTGVFLEKDFISKGISGRKVELEEIQESQGIDTPMDE

Foldseek 3Di:
DAPQPDWDKDKDAQAPDADPPQFRIWMWIARPVVRDIDIDTHNDPVCVVVVVVVVVVQVVVVRVVVQQQDADPVGPDHVVCVVVVDHDDPVLDDDFQFWWWAADPDDDPPDDRTATWGWHAADPPDQFTWTQHPVVRDIDTDRDIHTPRVVVVVVVVVPPPPPDDDDDPDDDDDDDDDD

Organism: Pisum sativum (NCBI:txid3888)